Protein AF-A0A1B6GPY0-F1 (afdb_monomer_lite)

Secondary structure (DSSP, 8-state):
----SS--TTSS-TTS--GGG-TT-SS--HHHHHHHHHHHHS---EEEEEE-SEEEEEES-SS-GGG--S-TTHHHHHHHHHHHHHHSTTTTSTTSSTTT-TT---SEEEHHHH---TT-HHHHIIIII--EEEEEEEESSSS--GGGHHHHHHHHHHHHHHHHHGGGSSEEEEEE-TTS-B-TT-EEEETTEEEEEEE--TTSEEEE---SEEEEEEEE-TTSB-EEEEEEE---SSTT--PEE--EE-B------------------------------------------S-------TTS--TT----EEE----SS-SS--

InterPro domains:
  IPR000834 Peptidase M14, carboxypeptidase A [PF00246] (27-158)
  IPR000834 Peptidase M14, carboxypeptidase A [PS52035] (1-167)
  IPR000834 Peptidase M14, carboxypeptidase A [SM00631] (10-262)
  IPR008969 Carboxypeptidase-like, regulatory domain superfamily [SSF49464] (170-251)
  IPR050753 Peptidase M14 domain-containing protein [PTHR11532] (7-279)

Structure (mmCIF, N/CA/C/O backbone):
data_AF-A0A1B6GPY0-F1
#
_entry.id   AF-A0A1B6GPY0-F1
#
loop_
_atom_site.group_PDB
_atom_site.id
_atom_site.type_symbol
_atom_site.label_atom_id
_atom_site.label_alt_id
_atom_site.label_comp_id
_atom_site.label_asym_id
_atom_site.label_entity_id
_atom_site.label_seq_id
_atom_site.pdbx_PDB_ins_code
_atom_site.Cartn_x
_atom_site.Cartn_y
_atom_site.Cartn_z
_atom_site.occupancy
_atom_site.B_iso_or_equiv
_atom_site.auth_seq_id
_atom_site.auth_comp_id
_atom_site.auth_asym_id
_atom_site.auth_atom_id
_atom_site.pdbx_PDB_model_num
ATOM 1 N N . PRO A 1 1 ? 12.837 1.743 -29.619 1.00 48.38 1 PRO A N 1
ATOM 2 C CA . PRO A 1 1 ? 12.828 0.418 -28.945 1.00 48.38 1 PRO A CA 1
ATOM 3 C C . PRO A 1 1 ? 14.251 -0.126 -28.786 1.00 48.38 1 PRO A C 1
ATOM 5 O O . PRO A 1 1 ? 14.990 -0.114 -29.767 1.00 48.38 1 PRO A O 1
ATOM 8 N N . GLY A 1 2 ? 14.620 -0.578 -27.581 1.00 51.84 2 GLY A N 1
ATOM 9 C CA . GLY A 1 2 ? 15.806 -1.419 -27.388 1.00 51.84 2 GLY A CA 1
ATOM 10 C C . GLY A 1 2 ? 17.182 -0.766 -27.186 1.00 51.84 2 GLY A C 1
ATOM 11 O O . GLY A 1 2 ? 18.184 -1.454 -27.339 1.00 51.84 2 GLY A O 1
ATOM 12 N N . SER A 1 3 ? 17.279 0.521 -26.840 1.00 48.09 3 SER A N 1
ATOM 13 C CA . SER A 1 3 ? 18.580 1.113 -26.449 1.00 48.09 3 SER A CA 1
ATOM 14 C C . SER A 1 3 ? 18.508 2.332 -25.525 1.00 48.09 3 SER A C 1
ATOM 16 O O . SER A 1 3 ? 19.542 2.817 -25.073 1.00 48.09 3 SER A O 1
ATOM 18 N N . GLU A 1 4 ? 17.322 2.878 -25.255 1.00 49.62 4 GLU A N 1
ATOM 19 C CA . GLU A 1 4 ? 17.203 4.135 -24.514 1.00 49.62 4 GLU A CA 1
ATOM 20 C C . GLU A 1 4 ? 17.010 3.882 -23.021 1.00 49.62 4 GLU A C 1
ATOM 22 O O . GLU A 1 4 ? 15.927 3.561 -22.531 1.00 49.62 4 GLU A O 1
ATOM 27 N N . ILE A 1 5 ? 18.114 4.047 -22.298 1.00 53.53 5 ILE A N 1
ATOM 28 C CA . ILE A 1 5 ? 18.178 4.014 -20.837 1.00 53.53 5 ILE A CA 1
ATOM 29 C C . ILE A 1 5 ? 17.564 5.307 -20.248 1.00 53.53 5 ILE A C 1
ATOM 31 O O . ILE A 1 5 ? 16.938 5.290 -19.182 1.00 53.53 5 ILE A O 1
ATOM 35 N N . SER A 1 6 ? 17.661 6.449 -20.941 1.00 56.09 6 SER A N 1
ATOM 36 C CA . SER A 1 6 ? 17.464 7.767 -20.316 1.00 56.09 6 SER A CA 1
ATOM 37 C C . SER A 1 6 ? 16.215 8.555 -20.732 1.00 56.09 6 SER A C 1
ATOM 39 O O . SER A 1 6 ? 15.583 9.118 -19.838 1.00 56.09 6 SER A O 1
ATOM 41 N N . GLU A 1 7 ? 15.765 8.558 -21.988 1.00 55.47 7 GLU A N 1
ATOM 42 C CA . GLU A 1 7 ? 14.600 9.357 -22.418 1.00 55.47 7 GLU A CA 1
ATOM 43 C C . GLU A 1 7 ? 13.676 8.542 -23.316 1.00 55.47 7 GLU A C 1
ATOM 45 O O . GLU A 1 7 ? 14.129 7.932 -24.269 1.00 55.47 7 GLU A O 1
ATOM 50 N N . VAL A 1 8 ? 12.384 8.504 -22.980 1.00 61.06 8 VAL A N 1
ATOM 51 C CA . VAL A 1 8 ? 11.375 7.788 -23.766 1.00 61.06 8 VAL A CA 1
ATOM 52 C C . VAL A 1 8 ? 10.327 8.807 -24.175 1.00 61.06 8 VAL A C 1
ATOM 54 O O . VAL A 1 8 ? 9.575 9.317 -23.337 1.00 61.06 8 VAL A O 1
ATOM 57 N N . GLU A 1 9 ? 10.302 9.125 -25.466 1.00 74.00 9 GLU A N 1
ATOM 58 C CA . GLU A 1 9 ? 9.131 9.715 -26.104 1.00 74.00 9 GLU A CA 1
ATOM 59 C C . GLU A 1 9 ? 7.890 8.911 -25.677 1.00 74.00 9 GLU A C 1
ATOM 61 O O . GLU A 1 9 ? 7.858 7.690 -25.811 1.00 74.00 9 GLU A O 1
ATOM 66 N N . GLY A 1 10 ? 6.899 9.580 -25.082 1.00 80.69 10 GLY A N 1
ATOM 67 C CA . GLY A 1 10 ? 5.707 8.920 -24.533 1.00 80.69 10 GLY A CA 1
ATOM 68 C C . GLY A 1 10 ? 5.723 8.627 -23.027 1.00 80.69 10 GLY A C 1
ATOM 69 O O . GLY A 1 10 ? 4.785 8.006 -22.540 1.00 80.69 10 GLY A O 1
ATOM 70 N N . ARG A 1 11 ? 6.726 9.085 -22.254 1.00 83.81 11 ARG A N 1
ATOM 71 C CA . ARG A 1 11 ? 6.656 9.033 -20.774 1.00 83.81 11 ARG A CA 1
ATOM 72 C C . ARG A 1 11 ? 5.504 9.876 -20.211 1.00 83.81 11 ARG A C 1
ATOM 74 O O . ARG A 1 11 ? 4.847 9.468 -19.256 1.00 83.81 11 ARG A O 1
ATOM 81 N N . GLY A 1 12 ? 5.318 11.084 -20.740 1.00 88.06 12 GLY A N 1
ATOM 82 C CA . GLY A 1 12 ? 4.200 11.944 -20.361 1.00 88.06 12 GLY A CA 1
ATOM 83 C C . GLY A 1 12 ? 2.888 11.450 -20.969 1.00 88.06 12 GLY A C 1
ATOM 84 O O . GLY A 1 12 ? 2.889 10.765 -21.991 1.00 88.06 12 GLY A O 1
ATOM 85 N N . ASN A 1 13 ? 1.759 11.838 -20.375 1.00 89.25 13 ASN A N 1
ATOM 86 C CA . ASN A 1 13 ? 0.455 11.650 -21.012 1.00 89.25 13 ASN A CA 1
ATOM 87 C C . ASN A 1 13 ? 0.316 12.529 -22.278 1.00 89.25 13 ASN A C 1
ATOM 89 O O . ASN A 1 13 ? 1.247 13.224 -22.683 1.00 89.25 13 ASN A O 1
ATOM 93 N N . ILE A 1 14 ? -0.874 12.572 -22.886 1.00 92.94 14 ILE A N 1
ATOM 94 C CA . ILE A 1 14 ? -1.129 13.378 -24.098 1.00 92.94 14 ILE A CA 1
ATOM 95 C C . ILE A 1 14 ? -0.858 14.887 -23.920 1.00 92.94 14 ILE A C 1
ATOM 97 O O . ILE A 1 14 ? -0.597 15.588 -24.894 1.00 92.94 14 ILE A O 1
ATOM 101 N N . ASN A 1 15 ? -0.885 15.386 -22.680 1.00 92.81 15 ASN A N 1
ATOM 102 C CA . ASN A 1 15 ? -0.561 16.772 -22.329 1.00 92.81 15 ASN A CA 1
ATOM 103 C C . ASN A 1 15 ? 0.903 16.939 -21.880 1.00 92.81 15 ASN A C 1
ATOM 105 O O . ASN A 1 15 ? 1.267 17.983 -21.339 1.00 92.81 15 ASN A O 1
ATOM 109 N N . ASN A 1 16 ? 1.732 15.911 -22.078 1.00 90.12 16 ASN A N 1
ATOM 110 C CA . ASN A 1 16 ? 3.122 15.818 -21.641 1.00 90.12 16 ASN A CA 1
ATOM 111 C C . ASN A 1 16 ? 3.308 15.973 -20.116 1.00 90.12 16 ASN A C 1
ATOM 113 O O . ASN A 1 16 ? 4.324 16.488 -19.649 1.00 90.12 16 ASN A O 1
ATOM 117 N N . VAL A 1 17 ? 2.315 15.541 -19.329 1.00 90.69 17 VAL A N 1
ATOM 118 C CA . VAL A 1 17 ? 2.369 15.530 -17.860 1.00 90.69 17 VAL A CA 1
ATOM 119 C C . VAL A 1 17 ? 2.796 14.151 -17.370 1.00 90.69 17 VAL A C 1
ATOM 121 O O . VAL A 1 17 ? 2.275 13.132 -17.822 1.00 90.69 17 VAL A O 1
ATOM 124 N N . SER A 1 18 ? 3.730 14.121 -16.421 1.00 89.75 18 SER A N 1
ATOM 125 C CA . SER A 1 18 ? 4.157 12.893 -15.748 1.00 89.75 18 SER A CA 1
ATOM 126 C C . SER A 1 18 ? 3.117 12.494 -14.697 1.00 89.75 18 SER A C 1
ATOM 128 O O . SER A 1 18 ? 2.926 13.202 -13.706 1.00 89.75 18 SER A O 1
ATOM 130 N N . LEU A 1 19 ? 2.414 11.385 -14.929 1.00 91.69 19 LEU A N 1
ATOM 131 C CA . LEU A 1 19 ? 1.299 10.951 -14.074 1.00 91.69 19 LEU A CA 1
ATOM 132 C C . LEU A 1 19 ? 1.756 10.502 -12.674 1.00 91.69 19 LEU A C 1
ATOM 134 O O . LEU A 1 19 ? 1.020 10.668 -11.705 1.00 91.69 19 LEU A O 1
ATOM 138 N N . ASP A 1 20 ? 2.998 10.027 -12.553 1.00 87.31 20 ASP A N 1
ATOM 139 C CA . ASP A 1 20 ? 3.688 9.694 -11.296 1.00 87.31 20 ASP A CA 1
ATOM 140 C C . ASP A 1 20 ? 3.967 10.914 -10.395 1.00 87.31 20 ASP A C 1
ATOM 142 O O . ASP A 1 20 ? 4.433 10.737 -9.278 1.00 87.31 20 ASP A O 1
ATOM 146 N N . MET A 1 21 ? 3.686 12.142 -10.845 1.00 90.56 21 MET A N 1
ATOM 147 C CA . MET A 1 21 ? 3.842 13.387 -10.070 1.00 90.56 21 MET A CA 1
ATOM 148 C C . MET A 1 21 ? 2.537 14.186 -9.928 1.00 90.56 21 MET A C 1
ATOM 150 O O . MET A 1 21 ? 2.516 15.268 -9.336 1.00 90.56 21 MET A O 1
ATOM 154 N N . ASP A 1 22 ? 1.432 13.690 -10.484 1.00 94.50 22 ASP A N 1
ATOM 155 C CA . ASP A 1 22 ? 0.204 14.471 -10.651 1.00 94.50 22 ASP A CA 1
ATOM 156 C C . ASP A 1 22 ? -0.809 14.281 -9.499 1.00 94.50 22 ASP A C 1
ATOM 158 O O . ASP A 1 22 ? -1.826 14.976 -9.412 1.00 94.50 22 ASP A O 1
ATOM 162 N N . PHE A 1 23 ? -0.530 13.398 -8.531 1.00 94.31 23 PHE A N 1
ATOM 163 C CA . PHE A 1 23 ? -1.474 13.079 -7.451 1.00 94.31 23 PHE A CA 1
ATOM 164 C C . PHE A 1 23 ? -1.641 14.198 -6.419 1.00 94.31 23 PHE A C 1
ATOM 166 O O . PHE A 1 23 ? -2.663 14.235 -5.731 1.00 94.31 23 PHE A O 1
ATOM 173 N N . ASN A 1 24 ? -0.729 15.169 -6.368 1.00 90.19 24 ASN A N 1
ATOM 174 C CA . ASN A 1 24 ? -0.883 16.384 -5.556 1.00 90.19 24 ASN A CA 1
ATOM 175 C C . ASN A 1 24 ? -1.132 17.652 -6.399 1.00 90.19 24 ASN A C 1
ATOM 177 O O . ASN A 1 24 ? -0.996 18.773 -5.910 1.00 90.19 24 ASN A O 1
ATOM 181 N N . SER A 1 25 ? -1.472 17.492 -7.680 1.00 92.00 25 SER A N 1
ATOM 182 C CA . SER A 1 25 ? -1.774 18.615 -8.567 1.00 92.00 25 SER A CA 1
ATOM 183 C C . SER A 1 25 ? -3.080 19.313 -8.174 1.00 92.00 25 SER A C 1
ATOM 185 O O . SER A 1 25 ? -4.064 18.671 -7.799 1.00 92.00 25 SER A O 1
ATOM 187 N N . SER A 1 26 ? -3.116 20.643 -8.299 1.00 93.12 26 SER A N 1
ATOM 188 C CA . SER A 1 26 ? -4.348 21.437 -8.173 1.00 93.12 26 SER A CA 1
ATOM 189 C C . SER A 1 26 ? -5.247 21.331 -9.408 1.00 93.12 26 SER A C 1
ATOM 191 O O . SER A 1 26 ? -6.437 21.634 -9.332 1.00 93.12 26 SER A O 1
ATOM 193 N N . SER A 1 27 ? -4.696 20.873 -10.535 1.00 94.94 27 SER A N 1
ATOM 194 C CA . SER A 1 27 ? -5.421 20.583 -11.771 1.00 94.94 27 SER A CA 1
ATOM 195 C C . SER A 1 27 ? -4.984 19.210 -12.304 1.00 94.94 27 SER A C 1
ATOM 197 O O . SER A 1 27 ? -4.190 19.138 -13.244 1.00 94.94 27 SER A O 1
ATOM 199 N N . PRO A 1 28 ? -5.439 18.109 -11.668 1.00 95.56 28 PRO A N 1
ATOM 200 C CA . PRO A 1 28 ? -5.018 16.766 -12.048 1.00 95.56 28 PRO A CA 1
ATOM 201 C C . PRO A 1 28 ? -5.494 16.382 -13.451 1.00 95.56 28 PRO A C 1
ATOM 203 O O . PRO A 1 28 ? -6.573 16.784 -13.898 1.00 95.56 28 PRO A O 1
ATOM 206 N N . GLN A 1 29 ? -4.705 15.546 -14.114 1.00 96.56 29 GLN A N 1
ATOM 207 C CA . GLN A 1 29 ? -5.022 14.923 -15.390 1.00 96.56 29 GLN A CA 1
ATOM 208 C C . GLN A 1 29 ? -6.195 13.943 -15.261 1.00 96.56 29 GLN A C 1
ATOM 210 O O . GLN A 1 29 ? -6.549 13.482 -14.171 1.00 96.56 29 GLN A O 1
ATOM 215 N N . LYS A 1 30 ? -6.824 13.613 -16.394 1.00 97.44 30 LYS A N 1
ATOM 216 C CA . LYS A 1 30 ? -8.021 12.755 -16.421 1.00 97.44 30 LYS A CA 1
ATOM 217 C C . LYS A 1 30 ? -7.724 11.353 -15.892 1.00 97.44 30 LYS A C 1
ATOM 219 O O . LYS A 1 30 ? -8.544 10.790 -15.174 1.00 97.44 30 LYS A O 1
ATOM 224 N N . GLU A 1 31 ? -6.548 10.831 -16.212 1.00 95.25 31 GLU A N 1
ATOM 225 C CA . GLU A 1 31 ? -6.029 9.547 -15.754 1.00 95.25 31 GLU A CA 1
ATOM 226 C C . GLU A 1 31 ? -5.905 9.537 -14.224 1.00 95.25 31 GLU A C 1
ATOM 228 O O . GLU A 1 31 ? -6.466 8.670 -13.555 1.00 95.25 31 GLU A O 1
ATOM 233 N N . THR A 1 32 ? -5.285 10.573 -13.655 1.00 95.62 32 THR A N 1
ATOM 234 C CA . THR A 1 32 ? -5.146 10.757 -12.205 1.00 95.62 32 THR A CA 1
ATOM 235 C C . THR A 1 32 ? -6.502 10.852 -11.509 1.00 95.62 32 THR A C 1
ATOM 237 O O . THR A 1 32 ? -6.706 10.252 -10.455 1.00 95.62 32 THR A O 1
ATOM 240 N N . LEU A 1 33 ? -7.463 11.586 -12.083 1.00 96.31 33 LEU A N 1
ATOM 241 C CA . LEU A 1 33 ? -8.819 11.683 -11.531 1.00 96.31 33 LEU A CA 1
ATOM 242 C C . LEU A 1 33 ? -9.549 10.335 -11.553 1.00 96.31 33 LEU A C 1
ATOM 244 O O . LEU A 1 33 ? -10.227 10.002 -10.579 1.00 96.31 33 LEU A O 1
ATOM 248 N N . ALA A 1 34 ? -9.406 9.564 -12.632 1.00 96.69 34 ALA A N 1
ATOM 249 C CA . ALA A 1 34 ? -10.003 8.239 -12.747 1.00 96.69 34 ALA A CA 1
ATOM 250 C C . ALA A 1 34 ? -9.437 7.282 -11.687 1.00 96.69 34 ALA A C 1
ATOM 252 O O . ALA A 1 34 ? -10.203 6.637 -10.972 1.00 96.69 34 ALA A O 1
ATOM 253 N N . VAL A 1 35 ? -8.113 7.267 -11.517 1.00 95.00 35 VAL A N 1
ATOM 254 C CA . VAL A 1 35 ? -7.435 6.426 -10.522 1.00 95.00 35 VAL A CA 1
ATOM 255 C C . VAL A 1 35 ? -7.793 6.848 -9.093 1.00 95.00 35 VAL A C 1
ATOM 257 O O . VAL A 1 35 ? -8.168 6.002 -8.288 1.00 95.00 35 VAL A O 1
ATOM 260 N N . LYS A 1 36 ? -7.810 8.152 -8.781 1.00 93.75 36 LYS A N 1
ATOM 261 C CA . LYS A 1 36 ? -8.273 8.659 -7.472 1.00 93.75 36 LYS A CA 1
ATOM 262 C C . LYS A 1 36 ? -9.714 8.259 -7.164 1.00 93.75 36 LYS A C 1
ATOM 264 O O . LYS A 1 36 ? -10.041 7.956 -6.017 1.00 93.75 36 LYS A O 1
ATOM 269 N N . LYS A 1 37 ? -10.596 8.284 -8.169 1.00 94.25 37 LYS A N 1
ATOM 270 C CA . LYS A 1 37 ? -11.977 7.823 -8.005 1.00 94.25 37 LYS A CA 1
ATOM 271 C C . LYS A 1 37 ? -12.003 6.326 -7.693 1.00 94.25 37 LYS A C 1
ATOM 273 O O . LYS A 1 37 ? -12.661 5.927 -6.741 1.00 94.25 37 LYS A O 1
ATOM 278 N N . TRP A 1 38 ? -11.254 5.526 -8.445 1.00 92.56 38 TRP A N 1
ATOM 279 C CA . TRP A 1 38 ? -11.176 4.082 -8.247 1.00 92.56 38 TRP A CA 1
ATOM 280 C C . TRP A 1 38 ? -10.654 3.707 -6.853 1.00 92.56 38 TRP A C 1
ATOM 282 O O . TRP A 1 38 ? -11.295 2.932 -6.150 1.00 92.56 38 TRP A O 1
ATOM 292 N N . MET A 1 39 ? -9.578 4.355 -6.396 1.00 90.31 39 MET A N 1
ATOM 293 C CA . MET A 1 39 ? -9.022 4.196 -5.042 1.00 90.31 39 MET A CA 1
ATOM 294 C C . MET A 1 39 ? -10.011 4.553 -3.929 1.00 90.31 39 MET A C 1
ATOM 296 O O . MET A 1 39 ? -9.930 4.032 -2.821 1.00 90.31 39 MET A O 1
ATOM 300 N N . LYS A 1 40 ? -10.949 5.462 -4.205 1.00 89.00 40 LYS A N 1
ATOM 301 C CA . LYS A 1 40 ? -12.009 5.829 -3.265 1.00 89.00 40 LYS A CA 1
ATOM 302 C C . LYS A 1 40 ? -13.156 4.818 -3.249 1.00 89.00 40 LYS A C 1
ATOM 304 O O . LYS A 1 40 ? -13.793 4.657 -2.210 1.00 89.00 40 LYS A O 1
ATOM 309 N N . ASP A 1 41 ? -13.459 4.204 -4.387 1.00 88.88 41 ASP A N 1
ATOM 310 C CA . ASP A 1 41 ? -14.613 3.315 -4.534 1.00 88.88 41 ASP A CA 1
ATOM 311 C C . ASP A 1 41 ? -14.362 1.921 -3.931 1.00 88.88 41 ASP A C 1
ATOM 313 O O . ASP A 1 41 ? -15.317 1.252 -3.537 1.00 88.88 41 ASP A O 1
ATOM 317 N N . PHE A 1 42 ? -13.097 1.498 -3.820 1.00 88.25 42 PHE A N 1
ATOM 318 C CA . PHE A 1 42 ? -12.717 0.170 -3.336 1.00 88.25 42 PHE A CA 1
ATOM 319 C C . PHE A 1 42 ? -11.757 0.234 -2.138 1.00 88.25 42 PHE A C 1
ATOM 321 O O . PHE A 1 42 ? -10.873 1.089 -2.095 1.00 88.25 42 PHE A O 1
ATOM 328 N N . PRO A 1 43 ? -11.883 -0.686 -1.164 1.00 88.69 43 PRO A N 1
ATOM 329 C CA . PRO A 1 43 ? -11.015 -0.737 0.008 1.00 88.69 43 PRO A CA 1
ATOM 330 C C . PRO A 1 43 ? -9.706 -1.477 -0.304 1.00 88.69 43 PRO A C 1
ATOM 332 O O . PRO A 1 43 ? -9.473 -2.575 0.200 1.00 88.69 43 PRO A O 1
ATOM 335 N N . PHE A 1 44 ? -8.862 -0.906 -1.163 1.00 92.25 44 PHE A N 1
ATOM 336 C CA . PHE A 1 44 ? -7.566 -1.509 -1.481 1.00 92.25 44 PHE A CA 1
ATOM 337 C C . PHE A 1 44 ? -6.655 -1.561 -0.254 1.00 92.25 44 PHE A C 1
ATOM 339 O O . PHE A 1 44 ? -6.543 -0.595 0.501 1.00 92.25 44 PHE A O 1
ATOM 346 N N . VAL A 1 45 ? -6.005 -2.710 -0.070 1.00 92.75 45 VAL A N 1
ATOM 347 C CA . VAL A 1 45 ? -5.130 -2.986 1.082 1.00 92.75 45 VAL A CA 1
ATOM 348 C C . VAL A 1 45 ? -3.665 -3.014 0.655 1.00 92.75 45 VAL A C 1
ATOM 350 O O . VAL A 1 45 ? -2.814 -2.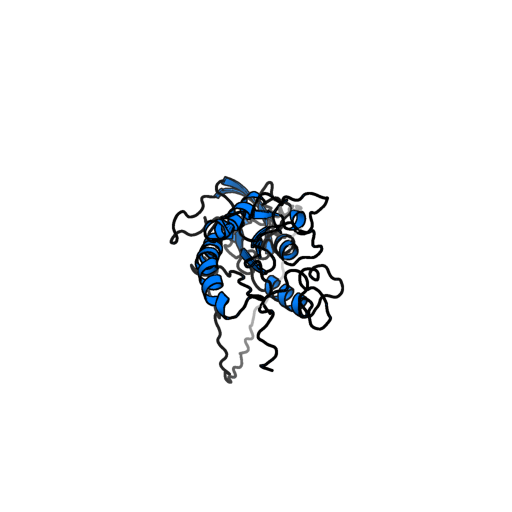415 1.313 1.00 92.75 45 VAL A O 1
ATOM 353 N N . LEU A 1 46 ? -3.398 -3.682 -0.467 1.00 95.88 46 LEU A N 1
ATOM 354 C CA . LEU A 1 46 ? -2.087 -3.842 -1.081 1.00 95.88 46 LEU A CA 1
ATOM 355 C C . LEU A 1 46 ? -2.172 -3.447 -2.560 1.00 95.88 46 LEU A C 1
ATOM 357 O O . LEU A 1 46 ? -3.149 -3.778 -3.241 1.00 95.88 46 LEU A O 1
ATOM 361 N N . SER A 1 47 ? -1.148 -2.751 -3.045 1.00 96.38 47 SER A N 1
ATOM 362 C CA . SER A 1 47 ? -1.023 -2.308 -4.434 1.00 96.38 47 SER A CA 1
ATOM 363 C C . SER A 1 47 ? 0.423 -2.415 -4.909 1.00 96.38 47 SER A C 1
ATOM 365 O O . SER A 1 47 ? 1.359 -2.346 -4.111 1.00 96.38 47 SER A O 1
ATOM 367 N N . ALA A 1 48 ? 0.613 -2.538 -6.218 1.00 96.31 48 ALA A N 1
ATOM 368 C CA . ALA A 1 48 ? 1.918 -2.374 -6.838 1.00 96.31 48 ALA A CA 1
ATOM 369 C C . ALA A 1 48 ? 1.832 -1.577 -8.139 1.00 96.31 48 ALA A C 1
ATOM 371 O O . ALA 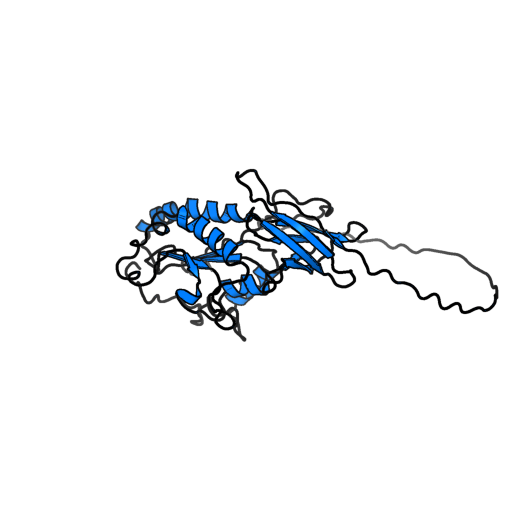A 1 48 ? 0.861 -1.679 -8.891 1.00 96.31 48 ALA A O 1
ATOM 372 N N . THR A 1 49 ? 2.901 -0.837 -8.423 1.00 94.12 49 THR A N 1
ATOM 373 C CA . THR A 1 49 ? 3.168 -0.247 -9.736 1.00 94.12 49 THR A CA 1
ATOM 374 C C . THR A 1 49 ? 4.369 -0.918 -10.373 1.00 94.12 49 THR A C 1
ATOM 376 O O . THR A 1 49 ? 5.355 -1.205 -9.699 1.00 94.12 49 THR A O 1
ATOM 379 N N . LEU A 1 50 ? 4.287 -1.157 -11.679 1.00 93.38 50 LEU A N 1
ATOM 380 C CA . LEU A 1 50 ? 5.366 -1.751 -12.461 1.00 93.38 50 LEU A CA 1
ATOM 381 C C . LEU A 1 50 ? 5.990 -0.677 -13.347 1.00 93.38 50 LEU A C 1
ATOM 383 O O . LEU A 1 50 ? 5.286 0.035 -14.062 1.00 93.38 50 LEU A O 1
ATOM 387 N N . ASN A 1 51 ? 7.309 -0.561 -13.283 1.00 89.44 51 ASN A N 1
ATOM 388 C CA . ASN A 1 51 ? 8.100 0.447 -13.969 1.00 89.44 51 ASN A CA 1
ATOM 389 C C . ASN A 1 51 ? 9.352 -0.194 -14.582 1.00 89.44 51 ASN A C 1
ATOM 391 O O . ASN A 1 51 ? 9.756 -1.290 -14.202 1.00 89.44 51 ASN A O 1
ATOM 395 N N . GLY A 1 52 ? 9.977 0.506 -15.525 1.00 86.19 52 GLY A N 1
ATOM 396 C CA . GLY A 1 52 ? 11.257 0.112 -16.110 1.00 86.19 52 GLY A CA 1
ATOM 397 C C . GLY A 1 52 ? 12.273 1.250 -16.048 1.00 86.19 52 GLY A C 1
ATOM 398 O O . GLY A 1 52 ? 11.919 2.426 -15.923 1.00 86.19 52 GLY A O 1
ATOM 399 N N . GLY A 1 53 ? 13.546 0.905 -16.203 1.00 81.44 53 GLY A N 1
ATOM 400 C CA . GLY A 1 53 ? 14.690 1.815 -16.119 1.00 81.44 53 GLY A CA 1
ATOM 401 C C . GLY A 1 53 ? 15.710 1.441 -15.043 1.00 81.44 53 GLY A C 1
ATOM 402 O O . GLY A 1 53 ? 16.779 2.044 -15.009 1.00 81.44 53 GLY A O 1
ATOM 403 N N . SER A 1 54 ? 15.392 0.473 -14.187 1.00 84.25 54 SER A N 1
ATOM 404 C CA . SER A 1 54 ? 16.297 -0.141 -13.212 1.00 84.25 54 SER A CA 1
ATOM 405 C C . SER A 1 54 ? 15.719 -1.477 -12.726 1.00 84.25 54 SER A C 1
ATOM 407 O O . SER A 1 54 ? 14.625 -1.869 -13.136 1.00 84.25 54 SER A O 1
ATOM 409 N N . ILE A 1 55 ? 16.452 -2.174 -11.856 1.00 87.62 55 ILE A N 1
ATOM 410 C CA . ILE A 1 55 ? 15.977 -3.365 -11.145 1.00 87.62 55 ILE A CA 1
ATOM 411 C C . ILE A 1 55 ? 15.973 -3.058 -9.646 1.00 87.62 55 ILE A C 1
ATOM 413 O O . ILE A 1 55 ? 17.023 -2.987 -9.010 1.00 87.62 55 ILE A O 1
ATOM 417 N N . SER A 1 56 ? 14.803 -2.785 -9.071 1.00 89.56 56 SER A N 1
ATOM 418 C CA . SER A 1 56 ? 14.652 -2.396 -7.659 1.00 89.56 56 SER A CA 1
ATOM 419 C C . SER A 1 56 ? 13.194 -2.472 -7.198 1.00 89.56 56 SER A C 1
ATOM 421 O O . SER A 1 56 ? 12.281 -2.232 -7.979 1.00 89.56 56 SER A O 1
ATOM 423 N N . ALA A 1 57 ? 12.966 -2.700 -5.909 1.00 93.38 57 ALA A N 1
ATOM 424 C CA . ALA A 1 57 ? 11.695 -2.473 -5.235 1.00 93.38 57 ALA A CA 1
ATOM 425 C C . ALA A 1 57 ? 11.781 -1.195 -4.387 1.00 93.38 57 ALA A C 1
ATOM 427 O O . ALA A 1 57 ? 12.603 -1.080 -3.473 1.00 93.38 57 ALA A O 1
ATOM 428 N N . LEU A 1 58 ? 10.923 -0.232 -4.703 1.00 93.62 58 LEU A N 1
ATOM 429 C CA . LEU A 1 58 ? 10.861 1.081 -4.079 1.00 93.62 58 LEU A CA 1
ATOM 430 C C . LEU A 1 58 ? 9.593 1.184 -3.238 1.00 93.62 58 LEU A C 1
ATOM 432 O O . LEU A 1 58 ? 8.494 0.961 -3.744 1.00 93.62 58 LEU A O 1
ATOM 436 N N . TYR A 1 59 ? 9.741 1.530 -1.966 1.00 95.62 59 TYR A N 1
ATOM 437 C CA . TYR A 1 59 ? 8.616 1.703 -1.048 1.00 95.62 59 TYR A CA 1
ATOM 438 C C . TYR A 1 59 ? 8.565 3.130 -0.481 1.00 95.62 59 TYR A C 1
ATOM 440 O O . TYR A 1 59 ? 9.563 3.854 -0.572 1.00 95.62 59 TYR A O 1
ATOM 448 N N . PRO A 1 60 ? 7.433 3.569 0.099 1.00 95.38 60 PRO A N 1
ATOM 449 C CA . PRO A 1 60 ? 7.305 4.928 0.599 1.00 95.38 60 PRO A CA 1
ATOM 450 C C . PRO A 1 60 ? 8.354 5.289 1.668 1.00 95.38 60 PRO A C 1
ATOM 452 O O . PRO A 1 60 ? 8.803 4.441 2.434 1.00 95.38 60 PRO A O 1
ATOM 455 N N . TYR A 1 61 ? 8.726 6.558 1.799 1.00 93.88 61 TYR A N 1
ATOM 456 C CA . TYR A 1 61 ? 8.188 7.680 1.019 1.00 93.88 61 TYR A CA 1
ATOM 457 C C . TYR A 1 61 ? 8.978 7.955 -0.260 1.00 93.88 61 TYR A C 1
ATOM 459 O O . TYR A 1 61 ? 10.208 7.942 -0.234 1.00 93.88 61 TYR A O 1
ATOM 467 N N . ASP A 1 62 ? 8.276 8.301 -1.341 1.00 92.88 62 ASP A N 1
ATOM 468 C CA . ASP A 1 62 ? 8.874 8.943 -2.520 1.00 92.88 62 ASP A CA 1
ATOM 469 C C . ASP A 1 62 ? 9.274 10.392 -2.215 1.00 92.88 62 ASP A C 1
ATOM 471 O O . ASP A 1 62 ? 10.321 10.867 -2.656 1.00 92.88 62 ASP A O 1
ATOM 475 N N . TYR A 1 63 ? 8.457 11.121 -1.450 1.00 91.06 63 TYR A N 1
ATOM 476 C CA . TYR A 1 63 ? 8.782 12.461 -0.975 1.00 91.06 63 TYR A CA 1
ATOM 477 C C . TYR A 1 63 ? 8.646 12.541 0.548 1.00 91.06 63 TYR A C 1
ATOM 479 O O . TYR A 1 63 ? 7.538 12.710 1.064 1.00 91.06 63 TYR A O 1
ATOM 487 N N . PRO A 1 64 ? 9.763 12.450 1.292 1.00 78.94 64 PRO A N 1
ATOM 488 C CA . PRO A 1 64 ? 9.723 12.305 2.739 1.00 78.94 64 PRO A CA 1
ATOM 489 C C . PRO A 1 64 ? 9.089 13.530 3.415 1.00 78.94 64 PRO A C 1
ATOM 491 O O . PRO A 1 64 ? 9.585 14.654 3.242 1.00 78.94 64 PRO A O 1
ATOM 494 N N . PRO A 1 65 ? 8.029 13.356 4.227 1.00 76.62 65 PRO A N 1
ATOM 495 C CA . PRO A 1 65 ? 7.497 14.440 5.035 1.00 76.62 65 PRO A CA 1
ATOM 496 C C . PRO A 1 65 ? 8.557 14.864 6.056 1.00 76.62 65 PRO A C 1
ATOM 498 O O . PRO A 1 65 ? 9.137 14.034 6.753 1.00 76.62 65 PRO A O 1
ATOM 501 N N . GLU A 1 66 ? 8.848 16.166 6.115 1.00 78.44 66 GLU A N 1
ATOM 502 C CA . GLU A 1 66 ? 9.803 16.752 7.073 1.00 78.44 66 GLU A CA 1
ATOM 503 C C . GLU A 1 66 ? 11.220 16.132 7.026 1.00 78.44 66 GLU A C 1
ATOM 505 O O . GLU A 1 66 ? 11.989 16.241 7.977 1.00 78.44 66 GLU A O 1
ATOM 510 N N . GLY A 1 67 ? 11.590 15.490 5.909 1.00 76.75 67 GLY A N 1
ATOM 511 C CA . GLY A 1 67 ? 12.885 14.819 5.750 1.00 76.75 67 GLY A CA 1
ATOM 512 C C . GLY A 1 67 ? 12.993 13.447 6.430 1.00 76.75 67 GLY A C 1
ATOM 513 O O . GLY A 1 67 ? 14.082 12.872 6.450 1.00 76.75 67 GLY A O 1
ATOM 514 N N . LYS A 1 68 ? 11.893 12.893 6.962 1.00 81.00 68 LYS A N 1
ATOM 515 C CA . LYS A 1 68 ? 11.837 11.518 7.483 1.00 81.00 68 LYS A CA 1
ATOM 516 C C . LYS A 1 68 ? 11.575 10.543 6.329 1.00 81.00 68 LYS A C 1
ATOM 518 O O . LYS A 1 68 ? 10.468 10.481 5.807 1.00 81.00 68 LYS A O 1
ATOM 523 N N . TYR A 1 69 ? 12.598 9.782 5.941 1.00 78.12 69 TYR A N 1
ATOM 524 C CA . TYR A 1 69 ? 12.495 8.792 4.856 1.00 78.12 69 TYR A CA 1
ATOM 525 C C . TYR A 1 69 ? 11.662 7.561 5.229 1.00 78.12 69 TYR A C 1
ATOM 527 O O . TYR A 1 69 ? 11.016 6.990 4.357 1.00 78.12 69 TYR A O 1
ATOM 535 N N . SER A 1 70 ? 11.632 7.190 6.510 1.00 88.50 70 SER A N 1
ATOM 536 C CA . SER A 1 70 ? 10.856 6.042 6.984 1.00 88.50 70 SER A CA 1
ATOM 537 C C . SER A 1 70 ? 9.406 6.401 7.278 1.00 88.50 70 SER A C 1
ATOM 539 O O . SER A 1 70 ? 9.111 7.397 7.950 1.00 88.50 70 SER A O 1
ATOM 541 N N . THR A 1 71 ? 8.499 5.534 6.843 1.00 92.94 71 THR A N 1
ATOM 542 C CA . THR A 1 71 ? 7.104 5.559 7.292 1.00 92.94 71 THR A CA 1
ATOM 543 C C . THR A 1 71 ? 6.989 5.006 8.717 1.00 92.94 71 THR A C 1
ATOM 545 O O . THR A 1 71 ? 7.946 4.461 9.268 1.00 92.94 71 THR A O 1
ATOM 548 N N . ASP A 1 72 ? 5.817 5.129 9.342 1.00 93.62 72 ASP A N 1
ATOM 549 C CA . ASP A 1 72 ? 5.565 4.392 10.590 1.00 93.62 72 ASP A CA 1
ATOM 550 C C . ASP A 1 72 ? 5.337 2.884 10.346 1.00 93.62 72 ASP A C 1
ATOM 552 O O . ASP A 1 72 ? 5.325 2.099 11.294 1.00 93.62 72 ASP A O 1
ATOM 556 N N . ASP A 1 73 ? 5.203 2.480 9.078 1.00 95.56 73 ASP A N 1
ATOM 557 C CA . ASP A 1 73 ? 5.056 1.100 8.620 1.00 95.56 73 ASP A CA 1
ATOM 558 C C . ASP A 1 73 ? 6.262 0.607 7.807 1.00 95.56 73 ASP A C 1
ATOM 560 O O . ASP A 1 73 ? 6.139 -0.298 6.984 1.00 95.56 73 ASP A O 1
ATOM 564 N N . ASP A 1 74 ? 7.437 1.198 8.041 1.00 94.62 74 ASP A N 1
ATOM 565 C CA . ASP A 1 74 ? 8.678 0.914 7.306 1.00 94.62 74 ASP A CA 1
ATOM 566 C C . ASP A 1 74 ? 9.044 -0.575 7.353 1.00 94.62 74 ASP A C 1
ATOM 568 O O . ASP A 1 74 ? 9.456 -1.152 6.353 1.00 94.62 74 ASP A O 1
ATOM 572 N N . ASP A 1 75 ? 8.789 -1.225 8.489 1.00 95.00 75 ASP A N 1
ATOM 573 C CA . ASP A 1 75 ? 8.994 -2.658 8.677 1.00 95.00 75 ASP A CA 1
ATOM 574 C C . ASP A 1 75 ? 8.096 -3.519 7.777 1.00 95.00 75 ASP A C 1
ATOM 576 O O . ASP A 1 75 ? 8.570 -4.502 7.207 1.00 95.00 75 ASP A O 1
ATOM 580 N N . VAL A 1 76 ? 6.819 -3.152 7.634 1.00 96.62 76 VAL A N 1
ATOM 581 C CA . VAL A 1 76 ? 5.857 -3.852 6.771 1.00 96.62 76 VAL A CA 1
ATOM 582 C C . VAL A 1 76 ? 6.198 -3.598 5.307 1.00 96.62 76 VAL A C 1
ATOM 584 O O . VAL A 1 76 ? 6.263 -4.538 4.522 1.00 96.62 76 VAL A O 1
ATOM 587 N N . PHE A 1 77 ? 6.487 -2.350 4.935 1.00 97.12 77 PHE A N 1
ATOM 588 C CA . PHE A 1 77 ? 6.891 -2.011 3.572 1.00 97.12 77 PHE A CA 1
ATOM 589 C C . PHE A 1 77 ? 8.168 -2.730 3.141 1.00 97.12 77 PHE A C 1
ATOM 591 O O . PHE A 1 77 ? 8.230 -3.258 2.031 1.00 97.12 77 PHE A O 1
ATOM 598 N N . ASN A 1 78 ? 9.166 -2.796 4.023 1.00 94.44 78 ASN A N 1
ATOM 599 C CA . ASN A 1 78 ? 10.398 -3.521 3.759 1.00 94.44 78 ASN A CA 1
ATOM 600 C C . ASN A 1 78 ? 10.134 -5.021 3.549 1.00 94.44 78 ASN A C 1
ATOM 602 O O . ASN A 1 78 ? 10.663 -5.608 2.608 1.00 94.44 78 ASN A O 1
ATOM 606 N N . GLU A 1 79 ? 9.275 -5.638 4.366 1.00 94.62 79 GLU A N 1
ATOM 607 C CA . GLU A 1 79 ? 8.878 -7.042 4.209 1.00 94.62 79 GLU A CA 1
ATOM 608 C C . GLU A 1 79 ? 8.124 -7.299 2.894 1.00 94.62 79 GLU A C 1
ATOM 610 O O . GLU A 1 79 ? 8.454 -8.246 2.177 1.00 94.62 79 GLU A O 1
ATOM 615 N N . LEU A 1 80 ? 7.179 -6.431 2.527 1.00 96.06 80 LEU A N 1
ATOM 616 C CA . LEU A 1 80 ? 6.437 -6.514 1.265 1.00 96.06 80 LEU A CA 1
ATOM 617 C C . LEU A 1 80 ? 7.360 -6.375 0.045 1.00 96.06 80 LEU A C 1
ATOM 619 O O . LEU A 1 80 ? 7.283 -7.174 -0.888 1.00 96.06 80 LEU A O 1
ATOM 623 N N . ALA A 1 81 ? 8.277 -5.406 0.066 1.00 95.44 81 ALA A N 1
ATOM 624 C CA . ALA A 1 81 ? 9.259 -5.218 -0.999 1.00 95.44 81 ALA A CA 1
ATOM 625 C C . ALA A 1 81 ? 10.222 -6.414 -1.109 1.00 95.44 81 ALA A C 1
ATOM 627 O O . ALA A 1 81 ? 10.506 -6.890 -2.209 1.00 95.44 81 ALA A O 1
ATOM 628 N N . LEU A 1 82 ? 10.687 -6.949 0.027 1.00 93.06 82 LEU A N 1
ATOM 629 C CA . LEU A 1 82 ? 11.542 -8.138 0.064 1.00 93.06 82 LEU A CA 1
ATOM 630 C C . LEU A 1 82 ? 10.825 -9.404 -0.408 1.00 93.06 82 LEU A C 1
ATOM 632 O O . LEU A 1 82 ? 11.488 -10.281 -0.955 1.00 93.06 82 LEU A O 1
ATOM 636 N N . THR A 1 83 ? 9.513 -9.514 -0.191 1.00 92.75 83 THR A N 1
ATOM 637 C CA . THR A 1 83 ? 8.711 -10.663 -0.643 1.00 92.75 83 THR A CA 1
ATOM 638 C C . THR A 1 83 ? 8.786 -10.811 -2.159 1.00 92.75 83 THR A C 1
ATOM 640 O O . THR A 1 83 ? 9.032 -11.902 -2.656 1.00 92.75 83 THR A O 1
ATOM 643 N N . TYR A 1 84 ? 8.679 -9.702 -2.891 1.00 94.31 84 TYR A N 1
ATOM 644 C CA . TYR A 1 84 ? 8.882 -9.695 -4.338 1.00 94.31 84 TYR A CA 1
ATOM 645 C C . TYR A 1 84 ? 10.351 -9.924 -4.710 1.00 94.31 84 TYR A C 1
ATOM 647 O O . TYR A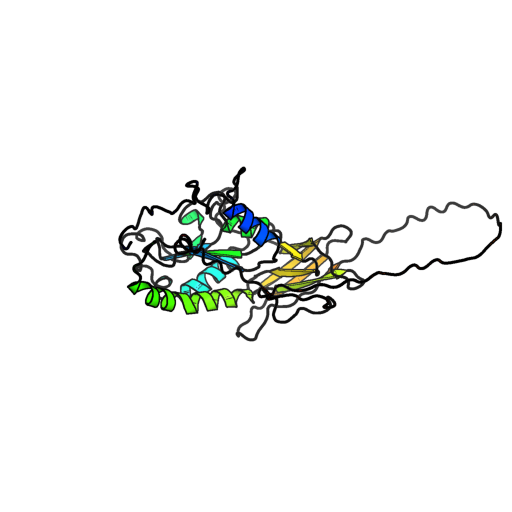 1 84 ? 10.694 -10.813 -5.486 1.00 94.31 84 TYR A O 1
ATOM 655 N N . ALA A 1 85 ? 11.244 -9.115 -4.135 1.00 91.94 85 ALA A N 1
ATOM 656 C CA . ALA A 1 85 ? 12.627 -9.043 -4.583 1.00 91.94 85 ALA A CA 1
ATOM 657 C C . ALA A 1 85 ? 13.423 -10.340 -4.363 1.00 91.94 85 ALA A C 1
ATOM 659 O O . ALA A 1 85 ? 14.353 -10.618 -5.114 1.00 91.94 85 ALA A O 1
ATOM 660 N N . LYS A 1 86 ? 13.086 -11.136 -3.339 1.00 89.00 86 LYS A N 1
ATOM 661 C CA . LYS A 1 86 ? 13.764 -12.413 -3.051 1.00 89.00 86 LYS A CA 1
ATOM 662 C C . LYS A 1 86 ? 13.442 -13.511 -4.061 1.00 89.00 86 LYS A C 1
ATOM 664 O O . LYS A 1 86 ? 14.296 -14.372 -4.278 1.00 89.00 86 LYS A O 1
ATOM 669 N N . GLU A 1 87 ? 12.243 -13.471 -4.632 1.00 89.94 87 GLU A N 1
ATOM 670 C CA . GLU A 1 87 ? 11.776 -14.436 -5.629 1.00 89.94 87 GLU A CA 1
ATOM 671 C C . GLU A 1 87 ? 12.186 -14.030 -7.053 1.00 89.94 87 GLU A C 1
ATOM 673 O O . GLU A 1 87 ? 12.204 -14.863 -7.953 1.00 89.94 87 GLU A O 1
ATOM 678 N N . HIS A 1 88 ? 12.536 -12.758 -7.274 1.00 90.50 88 HIS A N 1
ATOM 679 C CA . HIS A 1 88 ? 12.936 -12.260 -8.588 1.00 90.50 88 HIS A CA 1
ATOM 680 C C . HIS A 1 88 ? 14.420 -12.547 -8.839 1.00 90.50 88 HIS A C 1
ATOM 682 O O . HIS A 1 88 ? 15.281 -12.103 -8.073 1.00 90.50 88 HIS A O 1
ATOM 688 N N . MET A 1 89 ? 14.732 -1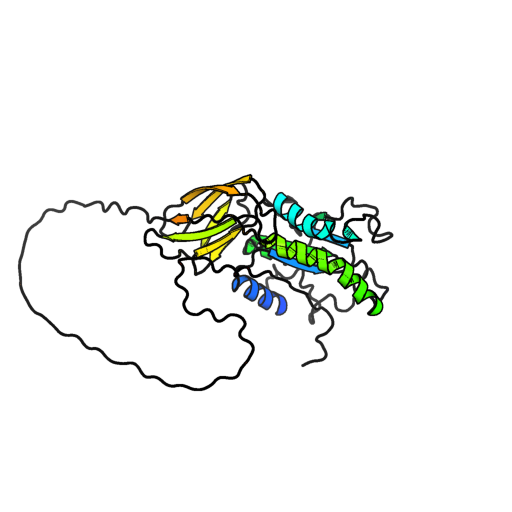3.236 -9.944 1.00 82.88 89 MET A N 1
ATOM 689 C CA . MET A 1 89 ? 16.090 -13.722 -10.240 1.00 82.88 89 MET A CA 1
ATOM 690 C C . MET A 1 89 ? 17.135 -12.600 -10.224 1.00 82.88 89 MET A C 1
ATOM 692 O O . MET A 1 89 ? 18.103 -12.664 -9.463 1.00 82.88 89 MET A O 1
ATOM 696 N N . ASP A 1 90 ? 16.889 -11.540 -10.995 1.00 80.19 90 ASP A N 1
ATOM 697 C CA . ASP A 1 90 ? 17.825 -10.420 -11.118 1.00 80.19 90 ASP A CA 1
ATOM 698 C C . ASP A 1 90 ? 17.798 -9.454 -9.936 1.00 80.19 90 ASP A C 1
ATOM 700 O O . ASP A 1 90 ? 18.839 -8.924 -9.558 1.00 80.19 90 ASP A O 1
ATOM 704 N N . MET A 1 91 ? 16.640 -9.222 -9.309 1.00 83.81 91 MET A N 1
ATOM 705 C CA . MET A 1 91 ? 16.539 -8.282 -8.189 1.00 83.81 91 MET A CA 1
ATOM 706 C C . MET A 1 91 ? 17.259 -8.797 -6.946 1.00 83.81 91 MET A C 1
ATOM 708 O O . MET A 1 91 ? 17.779 -8.006 -6.169 1.00 83.81 91 MET A O 1
ATOM 712 N N . ARG A 1 92 ? 17.382 -10.116 -6.781 1.00 70.88 92 ARG A N 1
ATOM 713 C CA . ARG A 1 92 ? 18.209 -10.718 -5.730 1.00 70.88 92 ARG A CA 1
ATOM 714 C C . ARG A 1 92 ? 19.717 -10.492 -5.944 1.00 70.88 92 ARG A C 1
ATOM 716 O O . ARG A 1 92 ? 20.488 -10.693 -5.000 1.00 70.88 92 ARG A O 1
ATOM 723 N N . ASN A 1 93 ? 20.146 -10.094 -7.145 1.00 68.69 93 ASN A N 1
ATOM 724 C CA . ASN A 1 93 ? 21.548 -9.937 -7.519 1.00 68.69 93 ASN A CA 1
ATOM 725 C C . ASN A 1 93 ? 21.916 -8.448 -7.744 1.00 68.69 93 ASN A C 1
ATOM 727 O O . ASN A 1 93 ? 21.335 -7.798 -8.606 1.00 68.69 93 ASN A O 1
ATOM 731 N N . PRO A 1 94 ? 22.874 -7.872 -6.996 1.00 56.56 94 PRO A N 1
ATOM 732 C CA . PRO A 1 94 ? 23.178 -6.436 -7.058 1.00 56.56 94 PRO A CA 1
ATOM 733 C C . PRO A 1 94 ? 23.858 -5.940 -8.351 1.00 56.56 94 PRO A C 1
ATOM 735 O O . PRO A 1 94 ? 23.964 -4.731 -8.519 1.00 56.56 94 PRO A O 1
ATOM 738 N N . ASP A 1 95 ? 24.300 -6.821 -9.255 1.00 60.59 95 ASP A N 1
ATOM 739 C CA . ASP A 1 95 ? 25.047 -6.444 -10.472 1.00 60.59 95 ASP A CA 1
ATOM 740 C C . ASP A 1 95 ? 24.190 -6.443 -11.763 1.00 60.59 95 ASP A C 1
ATOM 742 O O . ASP A 1 95 ? 24.727 -6.415 -12.872 1.00 60.59 95 ASP A O 1
ATOM 746 N N . SER A 1 96 ? 22.860 -6.507 -11.648 1.00 60.41 96 SER A N 1
ATOM 747 C CA . SER A 1 96 ? 21.968 -6.839 -12.773 1.00 60.41 96 SER A CA 1
ATOM 748 C C . SER A 1 96 ? 21.824 -5.742 -13.843 1.00 60.41 96 SER A C 1
ATOM 750 O O . SER A 1 96 ? 21.637 -6.066 -15.015 1.00 60.41 96 SER A O 1
ATOM 752 N N . CYS A 1 97 ? 21.977 -4.454 -13.501 1.00 61.03 97 CYS A N 1
ATOM 753 C CA . CYS A 1 97 ? 22.081 -3.371 -14.489 1.00 61.03 97 CYS A CA 1
ATOM 754 C C . CYS A 1 97 ? 23.519 -2.818 -14.517 1.00 61.03 97 CYS A C 1
ATOM 756 O O . CYS A 1 97 ? 23.883 -1.941 -13.732 1.00 61.03 97 CYS A O 1
ATOM 758 N N . SER A 1 98 ? 24.357 -3.310 -15.437 1.00 54.75 98 SER A N 1
ATOM 759 C CA . SER A 1 98 ? 25.737 -2.825 -15.596 1.00 54.75 98 SER A CA 1
ATOM 760 C C . SER A 1 98 ? 25.801 -1.292 -15.750 1.00 54.75 98 SER A C 1
ATOM 762 O O . SER A 1 98 ? 25.056 -0.716 -16.541 1.00 54.75 98 SER A O 1
ATOM 764 N N . ASP A 1 99 ? 26.718 -0.664 -15.005 1.00 50.84 99 ASP A N 1
ATOM 765 C CA . ASP A 1 99 ? 27.082 0.768 -14.976 1.00 50.84 99 ASP A CA 1
ATOM 766 C C . ASP A 1 99 ? 26.097 1.781 -14.344 1.00 50.84 99 ASP A C 1
ATOM 768 O O . ASP A 1 99 ? 26.462 2.952 -14.217 1.00 50.84 99 ASP A O 1
ATOM 772 N N . LEU A 1 100 ? 24.908 1.381 -13.868 1.00 48.91 100 LEU A N 1
ATOM 773 C CA . LEU A 1 100 ? 23.960 2.307 -13.204 1.00 48.91 100 LEU A CA 1
ATOM 774 C C . LEU A 1 100 ? 23.922 2.196 -11.670 1.00 48.91 100 LEU A C 1
ATOM 776 O O . LEU A 1 100 ? 23.549 3.163 -11.006 1.00 48.91 100 LEU A O 1
ATOM 780 N N . ASP A 1 101 ? 24.364 1.066 -11.110 1.00 46.06 101 ASP A N 1
ATOM 781 C CA . ASP A 1 101 ? 24.177 0.731 -9.688 1.00 46.06 101 ASP A CA 1
ATOM 782 C C . ASP A 1 101 ? 25.438 0.884 -8.814 1.00 46.06 101 ASP A C 1
ATOM 784 O O . ASP A 1 101 ? 25.436 0.519 -7.639 1.00 46.06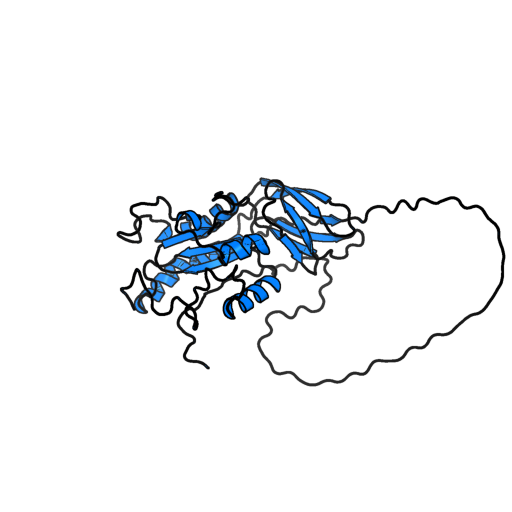 101 ASP A O 1
ATOM 788 N N . GLN A 1 102 ? 26.520 1.487 -9.328 1.00 41.16 102 GLN A N 1
ATOM 789 C CA . GLN A 1 102 ? 27.808 1.584 -8.612 1.00 41.16 102 GLN A CA 1
ATOM 790 C C . GLN A 1 102 ? 27.780 2.357 -7.274 1.00 41.16 102 GLN A C 1
ATOM 792 O O . GLN A 1 102 ? 28.799 2.384 -6.582 1.00 41.16 102 GLN A O 1
ATOM 797 N N . TYR A 1 103 ? 26.658 2.973 -6.878 1.00 40.09 103 TYR A N 1
ATOM 798 C CA . TYR A 1 103 ? 26.615 3.862 -5.711 1.00 40.09 103 TYR A CA 1
ATOM 799 C C . TYR A 1 103 ? 25.524 3.600 -4.666 1.00 40.09 103 TYR A C 1
ATOM 801 O O . TYR A 1 103 ? 25.583 4.223 -3.607 1.00 40.09 103 TYR A O 1
ATOM 809 N N . GLU A 1 104 ? 24.590 2.665 -4.863 1.00 45.97 104 GLU A N 1
ATOM 810 C CA . GLU A 1 104 ? 23.524 2.434 -3.877 1.00 45.97 104 GLU A CA 1
ATOM 811 C C . GLU A 1 104 ? 23.355 0.957 -3.535 1.00 45.97 104 GLU A C 1
ATOM 813 O O . GLU A 1 104 ? 22.713 0.189 -4.244 1.00 45.97 104 GLU A O 1
ATOM 818 N N . SER A 1 105 ? 23.919 0.565 -2.394 1.00 46.25 105 SER A N 1
ATOM 819 C CA . SER A 1 105 ? 23.774 -0.773 -1.833 1.00 46.25 105 SER A CA 1
ATOM 820 C C . SER A 1 105 ? 22.305 -1.092 -1.532 1.00 46.25 105 SER A C 1
ATOM 822 O O . SER A 1 105 ? 21.752 -0.567 -0.565 1.00 46.25 105 SER A O 1
ATOM 824 N N . GLY A 1 106 ? 21.701 -1.991 -2.311 1.00 59.47 106 GLY A N 1
ATOM 825 C CA . GLY A 1 106 ? 20.413 -2.612 -1.997 1.00 59.47 106 GLY A CA 1
ATOM 826 C C . GLY A 1 106 ? 19.344 -2.415 -3.071 1.00 59.47 106 GLY A C 1
ATOM 827 O O . GLY A 1 106 ? 19.021 -1.297 -3.466 1.00 59.47 106 GLY A O 1
ATOM 828 N N . PHE A 1 107 ? 18.750 -3.529 -3.491 1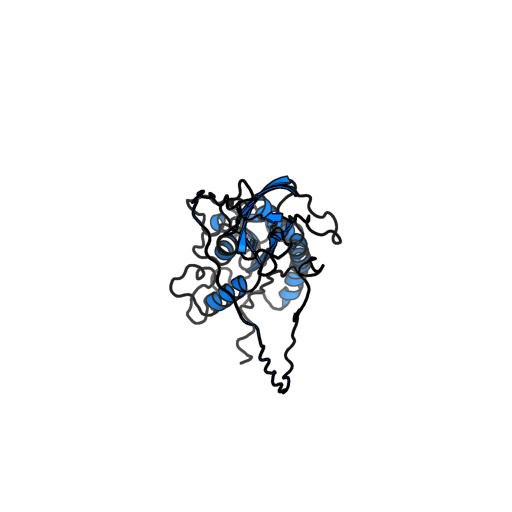.00 78.44 107 PHE A N 1
ATOM 829 C CA . PHE A 1 107 ? 17.636 -3.602 -4.440 1.00 78.44 107 PHE A CA 1
ATOM 830 C C . PHE A 1 107 ? 16.272 -3.301 -3.796 1.00 78.44 107 PHE A C 1
ATOM 832 O O . PHE A 1 107 ? 15.286 -3.157 -4.506 1.00 78.44 107 PHE A O 1
ATOM 839 N N . VAL A 1 108 ? 16.200 -3.187 -2.466 1.00 88.88 108 VAL A N 1
ATOM 840 C CA . VAL A 1 108 ? 15.029 -2.703 -1.719 1.00 88.88 108 VAL A CA 1
ATOM 841 C C . VAL A 1 108 ? 15.412 -1.408 -1.015 1.00 88.88 108 VAL A C 1
ATOM 843 O O . VAL A 1 108 ? 16.331 -1.413 -0.194 1.00 88.88 108 VAL A O 1
ATOM 846 N N . LYS A 1 109 ? 14.723 -0.307 -1.320 1.00 89.00 109 LYS A N 1
ATOM 847 C CA . LYS A 1 109 ? 15.011 1.019 -0.746 1.00 89.00 109 LYS A CA 1
ATOM 848 C C . LYS A 1 109 ? 13.789 1.930 -0.763 1.00 89.00 109 LYS A C 1
ATOM 850 O O . LYS A 1 109 ? 12.784 1.616 -1.398 1.00 89.00 109 LYS A O 1
ATOM 855 N N . THR A 1 110 ? 13.867 3.055 -0.057 1.00 91.94 110 THR A N 1
ATOM 856 C CA . THR A 1 110 ? 12.795 4.052 -0.120 1.00 91.94 110 THR A CA 1
ATOM 857 C C . THR A 1 110 ? 12.819 4.750 -1.477 1.00 91.94 110 THR A C 1
ATOM 859 O O . THR A 1 110 ? 13.879 4.969 -2.071 1.00 91.94 110 THR A O 1
ATOM 862 N N . GLY A 1 111 ? 11.647 5.121 -1.985 1.00 90.50 111 GLY A N 1
ATOM 863 C CA . GLY A 1 111 ? 11.535 5.844 -3.247 1.00 90.50 111 GLY A CA 1
ATOM 864 C C . GLY A 1 111 ? 12.318 7.158 -3.225 1.00 90.50 111 GLY A C 1
ATOM 865 O O . GLY A 1 111 ? 13.080 7.451 -4.141 1.00 90.50 111 GLY A O 1
ATOM 866 N N . GLY A 1 112 ? 12.249 7.892 -2.113 1.00 89.19 112 GLY A N 1
ATOM 867 C CA . GLY A 1 112 ? 12.930 9.166 -1.930 1.00 89.19 112 GLY A CA 1
ATOM 868 C C . GLY A 1 112 ? 14.450 9.064 -1.838 1.00 89.19 112 GLY A C 1
ATOM 869 O O . GLY A 1 112 ? 15.118 10.031 -2.204 1.00 89.19 112 GLY A O 1
ATOM 870 N N . SER A 1 113 ? 15.014 7.934 -1.386 1.00 86.62 113 SER A N 1
ATOM 871 C CA . SER A 1 113 ? 16.470 7.742 -1.440 1.00 86.62 113 SER A CA 1
ATOM 872 C C . SER A 1 113 ? 16.950 7.508 -2.868 1.00 86.62 113 SER A C 1
ATOM 874 O O . SER A 1 113 ? 18.000 8.018 -3.228 1.00 86.62 113 SER A O 1
ATOM 876 N N . TYR A 1 114 ? 16.160 6.800 -3.683 1.00 84.81 114 TYR A N 1
ATOM 877 C CA . TYR A 1 114 ? 16.461 6.583 -5.098 1.00 84.81 114 TYR A CA 1
ATOM 878 C C . TYR A 1 114 ? 16.266 7.863 -5.927 1.00 84.81 114 TYR A C 1
ATOM 880 O O . TYR A 1 114 ? 17.159 8.318 -6.643 1.00 84.81 114 TYR A O 1
ATOM 888 N N . ARG A 1 115 ? 15.076 8.464 -5.838 1.00 85.00 115 ARG A N 1
ATOM 889 C CA . ARG A 1 115 ? 14.730 9.721 -6.498 1.00 85.00 115 ARG A CA 1
ATOM 890 C C . ARG A 1 115 ? 13.533 10.372 -5.800 1.00 85.00 115 ARG A C 1
ATOM 892 O O . ARG A 1 115 ? 12.430 9.848 -5.900 1.00 85.00 115 ARG A O 1
ATOM 899 N N . PRO A 1 116 ? 13.687 11.572 -5.215 1.00 89.56 116 PRO A N 1
ATOM 900 C CA . PRO A 1 116 ? 12.558 12.293 -4.640 1.00 89.56 116 PRO A CA 1
ATOM 901 C C . PRO A 1 116 ? 11.484 12.654 -5.681 1.00 89.56 116 PRO A C 1
ATOM 903 O O . PRO A 1 116 ? 11.772 13.370 -6.647 1.00 89.56 116 PRO A O 1
ATOM 906 N N . ILE A 1 117 ? 10.238 12.213 -5.468 1.00 89.75 117 ILE A N 1
ATOM 907 C CA . ILE A 1 117 ? 9.091 12.473 -6.359 1.00 89.75 117 ILE A CA 1
ATOM 908 C C . ILE A 1 117 ? 7.929 13.047 -5.548 1.00 89.75 117 ILE A C 1
ATOM 910 O O . ILE A 1 117 ? 7.221 12.343 -4.835 1.00 89.75 117 ILE A O 1
ATOM 914 N N . LYS A 1 118 ? 7.694 14.357 -5.669 1.00 91.62 118 LYS A N 1
ATOM 915 C CA . LYS A 1 118 ? 6.584 15.013 -4.970 1.00 91.62 118 LYS A CA 1
ATOM 916 C C . LYS A 1 118 ? 5.259 14.735 -5.674 1.00 91.62 118 LYS A C 1
ATOM 918 O O . LYS A 1 118 ? 5.114 15.037 -6.853 1.00 91.62 118 LYS A O 1
ATOM 923 N N . GLY A 1 119 ? 4.265 14.294 -4.903 1.00 89.75 119 GLY A N 1
ATOM 924 C CA . GLY A 1 119 ? 2.915 14.057 -5.414 1.00 89.75 119 GLY A CA 1
ATOM 925 C C . GLY A 1 119 ? 2.786 12.739 -6.166 1.00 89.75 119 GLY A C 1
ATOM 926 O O . GLY A 1 119 ? 2.047 12.689 -7.148 1.00 89.75 119 GLY A O 1
ATOM 927 N N . SER A 1 120 ? 3.499 11.707 -5.708 1.00 94.50 120 SER A N 1
ATOM 928 C CA . SER A 1 120 ? 3.410 10.372 -6.281 1.00 94.50 120 SER A CA 1
ATOM 929 C C . SER A 1 120 ? 2.125 9.643 -5.914 1.00 94.50 120 SER A C 1
ATOM 931 O O . SER A 1 120 ? 1.462 9.948 -4.917 1.00 94.50 120 SER A O 1
ATOM 933 N N . MET A 1 121 ? 1.760 8.677 -6.758 1.00 94.38 121 MET A N 1
ATOM 934 C CA . MET A 1 121 ? 0.632 7.780 -6.510 1.00 94.38 121 MET A CA 1
ATOM 935 C C . MET A 1 121 ? 0.865 6.911 -5.269 1.00 94.38 121 MET A C 1
ATOM 937 O O . MET A 1 121 ? -0.052 6.736 -4.467 1.00 94.38 121 MET A O 1
ATOM 941 N N . MET A 1 122 ? 2.101 6.443 -5.086 1.00 94.19 122 MET A N 1
ATOM 942 C CA . MET A 1 122 ? 2.499 5.563 -3.991 1.00 94.19 122 MET A CA 1
ATOM 943 C C . MET A 1 122 ? 2.293 6.234 -2.630 1.00 94.19 122 MET A C 1
ATOM 945 O O . MET A 1 122 ? 1.586 5.706 -1.767 1.00 94.19 122 MET A O 1
ATOM 949 N N . ASP A 1 123 ? 2.816 7.453 -2.474 1.00 93.75 123 ASP A N 1
ATOM 950 C CA . ASP A 1 123 ? 2.627 8.247 -1.260 1.00 93.75 123 ASP A CA 1
ATOM 951 C C . ASP A 1 123 ? 1.146 8.614 -1.073 1.00 93.75 123 ASP A C 1
ATOM 953 O O . ASP A 1 123 ? 0.623 8.559 0.043 1.00 93.75 123 ASP A O 1
ATOM 957 N N . PHE A 1 124 ? 0.435 8.956 -2.157 1.00 92.94 124 PHE A N 1
ATOM 958 C CA . PHE A 1 124 ? -0.990 9.290 -2.098 1.00 92.94 124 PHE A CA 1
ATOM 959 C C . PHE A 1 124 ? -1.841 8.124 -1.575 1.00 92.94 124 PHE A C 1
ATOM 961 O O . PHE A 1 124 ? -2.694 8.347 -0.710 1.00 92.94 124 PHE A O 1
ATOM 968 N N . ASN A 1 125 ? -1.597 6.903 -2.058 1.00 92.44 125 ASN A N 1
ATOM 969 C CA . ASN A 1 125 ? -2.270 5.682 -1.613 1.00 92.44 125 ASN A CA 1
ATOM 970 C C . ASN A 1 125 ? -2.106 5.458 -0.112 1.00 92.44 125 ASN A C 1
ATOM 972 O O . ASN A 1 125 ? -3.092 5.295 0.615 1.00 92.44 125 ASN A O 1
ATOM 976 N N . TYR A 1 126 ? -0.862 5.506 0.356 1.00 93.06 126 TYR A N 1
ATOM 977 C CA . TYR A 1 126 ? -0.540 5.221 1.744 1.00 93.06 126 TYR A CA 1
ATOM 978 C C . TYR A 1 126 ? -1.087 6.292 2.694 1.00 93.06 126 TYR A C 1
ATOM 980 O O . TYR A 1 126 ? -1.760 5.971 3.675 1.00 93.06 126 TYR A O 1
ATOM 988 N N . ILE A 1 127 ? -0.881 7.572 2.372 1.00 90.62 127 ILE A N 1
ATOM 989 C CA . ILE A 1 127 ? -1.290 8.691 3.231 1.00 90.62 127 ILE A CA 1
ATOM 990 C C . ILE A 1 127 ? -2.817 8.850 3.255 1.00 90.62 127 ILE A C 1
ATOM 992 O O . ILE A 1 127 ? -3.401 9.096 4.312 1.00 90.62 127 ILE A O 1
ATOM 996 N N . THR A 1 128 ? -3.474 8.737 2.098 1.00 89.06 128 THR A N 1
ATOM 997 C CA . THR A 1 128 ? -4.903 9.074 1.965 1.00 89.06 128 THR A CA 1
ATOM 998 C C . THR A 1 128 ? -5.812 7.894 2.280 1.00 89.06 128 THR A C 1
ATOM 1000 O O . THR A 1 128 ? -6.864 8.077 2.895 1.00 89.06 128 THR A O 1
ATOM 1003 N N . HIS A 1 129 ? -5.427 6.696 1.839 1.00 86.88 129 HIS A N 1
ATOM 1004 C CA . HIS A 1 129 ? -6.279 5.508 1.884 1.00 86.88 129 HIS A CA 1
ATOM 1005 C C . HIS A 1 129 ? -5.744 4.420 2.823 1.00 86.88 129 HIS A C 1
ATOM 1007 O O . HIS A 1 129 ? -6.485 3.501 3.162 1.00 86.88 129 HIS A O 1
ATOM 1013 N N . GLY A 1 130 ? -4.488 4.518 3.272 1.00 89.81 130 GLY A N 1
ATOM 1014 C CA . GLY A 1 130 ? -3.839 3.471 4.062 1.00 89.81 130 GLY A CA 1
ATOM 1015 C C . GLY A 1 130 ? -3.498 2.215 3.254 1.00 89.81 130 GLY A C 1
ATOM 1016 O O . GLY A 1 130 ? -3.080 1.226 3.855 1.00 89.81 130 GLY A O 1
ATOM 1017 N N . CYS A 1 131 ? -3.669 2.258 1.927 1.00 92.94 131 CYS A N 1
ATOM 1018 C CA . CYS A 1 131 ? -3.275 1.199 1.004 1.00 92.94 131 CYS A CA 1
ATOM 1019 C C . CYS A 1 131 ? -1.752 1.209 0.863 1.00 92.94 131 CYS A C 1
ATOM 1021 O O . CYS A 1 131 ? -1.162 2.246 0.556 1.00 92.94 131 CYS A O 1
ATOM 1023 N N . MET A 1 132 ? -1.113 0.064 1.078 1.00 95.12 132 MET A N 1
ATOM 1024 C CA . MET A 1 132 ? 0.338 -0.055 0.960 1.00 95.12 132 MET A CA 1
ATOM 1025 C C . MET A 1 132 ? 0.696 -0.323 -0.500 1.00 95.12 132 MET A C 1
ATOM 1027 O O . MET A 1 132 ? 0.395 -1.392 -1.023 1.00 95.12 132 MET A O 1
ATOM 1031 N N . GLU A 1 133 ? 1.293 0.661 -1.172 1.00 96.31 133 GLU A N 1
ATOM 1032 C CA . GLU A 1 133 ? 1.757 0.527 -2.554 1.00 96.31 133 GLU A CA 1
ATOM 1033 C C . GLU A 1 133 ? 3.283 0.408 -2.618 1.00 96.31 133 GLU A C 1
ATOM 1035 O O . GLU A 1 133 ? 3.982 1.152 -1.935 1.00 96.31 133 GLU A O 1
ATOM 1040 N N . ILE A 1 134 ? 3.786 -0.508 -3.449 1.00 96.62 134 ILE A N 1
ATOM 1041 C CA . ILE A 1 134 ? 5.212 -0.647 -3.790 1.00 96.62 134 ILE A CA 1
ATOM 1042 C C . ILE A 1 134 ? 5.406 -0.320 -5.277 1.00 96.62 134 ILE A C 1
ATOM 1044 O O . ILE A 1 134 ? 4.557 -0.644 -6.106 1.00 96.62 134 ILE A O 1
ATOM 1048 N N . SER A 1 135 ? 6.523 0.303 -5.647 1.00 95.12 135 SER A N 1
ATOM 1049 C CA . SER A 1 135 ? 6.944 0.445 -7.045 1.00 95.12 135 SER A CA 1
ATOM 1050 C C . SER A 1 135 ? 8.054 -0.541 -7.368 1.00 95.12 135 SER A C 1
ATOM 1052 O O . SER A 1 135 ? 9.160 -0.443 -6.841 1.00 95.12 135 SER A O 1
ATOM 1054 N N . PHE A 1 136 ? 7.768 -1.488 -8.254 1.00 94.88 136 PHE A N 1
ATOM 1055 C CA . PHE A 1 136 ? 8.753 -2.425 -8.772 1.00 94.88 136 PHE A CA 1
ATOM 1056 C C . PHE A 1 136 ? 9.317 -1.899 -10.090 1.00 94.88 136 PHE A C 1
ATOM 1058 O O . PHE A 1 136 ? 8.589 -1.678 -11.055 1.00 94.88 136 PHE A O 1
ATOM 1065 N N . GLN A 1 137 ? 10.629 -1.701 -10.120 1.00 91.25 137 GLN A N 1
ATOM 1066 C CA . GLN A 1 137 ? 11.421 -1.495 -11.323 1.00 91.25 137 GLN A CA 1
ATOM 1067 C C . GLN A 1 137 ? 11.848 -2.887 -11.801 1.00 91.25 137 GLN A C 1
ATOM 1069 O O . GLN A 1 137 ? 12.650 -3.542 -11.134 1.00 91.25 137 GLN A O 1
ATOM 1074 N N . ILE A 1 138 ? 11.227 -3.372 -12.877 1.00 90.81 138 ILE A N 1
ATOM 1075 C CA . ILE A 1 138 ? 11.266 -4.788 -13.292 1.00 90.81 138 ILE A CA 1
ATOM 1076 C C . ILE A 1 138 ? 12.161 -5.049 -14.506 1.00 90.81 138 ILE A C 1
ATOM 1078 O O . ILE A 1 138 ? 12.308 -6.185 -14.942 1.00 90.81 138 ILE A O 1
ATOM 1082 N N . SER A 1 139 ? 12.740 -4.000 -15.089 1.00 86.69 139 SER A N 1
ATOM 1083 C CA . SER A 1 139 ? 13.609 -4.114 -16.257 1.00 86.69 139 SER A CA 1
ATOM 1084 C C . SER A 1 139 ? 14.587 -2.944 -16.330 1.00 86.69 139 SER A C 1
ATOM 1086 O O . SER A 1 139 ? 14.198 -1.789 -16.158 1.00 86.69 139 SER A O 1
ATOM 1088 N N . CYS A 1 140 ? 15.853 -3.197 -16.686 1.00 82.75 140 CYS A N 1
ATOM 1089 C CA . CYS A 1 140 ? 16.794 -2.105 -16.979 1.00 82.75 140 CYS A CA 1
ATOM 1090 C C . CYS A 1 140 ? 16.333 -1.299 -18.215 1.00 82.75 140 CYS A C 1
ATOM 1092 O O . CYS A 1 140 ? 16.429 -0.073 -18.256 1.00 82.75 140 CYS A O 1
ATOM 1094 N N . HIS A 1 141 ? 15.776 -1.980 -19.223 1.00 82.94 141 HIS A N 1
ATOM 1095 C CA . HIS A 1 141 ? 15.243 -1.349 -20.429 1.00 82.94 141 HIS A CA 1
ATOM 1096 C C . HIS A 1 141 ? 13.784 -0.929 -20.230 1.00 82.94 141 HIS A C 1
ATOM 1098 O O . HIS A 1 141 ? 12.911 -1.772 -20.031 1.00 82.94 141 HIS A O 1
ATOM 1104 N N . LYS A 1 142 ? 13.500 0.373 -20.362 1.00 84.00 142 LYS A N 1
ATOM 1105 C CA . LYS A 1 142 ? 12.131 0.928 -20.300 1.00 84.00 142 LYS A CA 1
ATOM 1106 C C . LYS A 1 142 ? 11.214 0.418 -21.413 1.00 84.00 142 LYS A C 1
ATOM 1108 O O . LYS A 1 142 ? 10.005 0.354 -21.230 1.00 84.00 142 LYS A O 1
ATOM 1113 N N . PHE A 1 143 ? 11.794 0.100 -22.569 1.00 86.25 143 PHE A N 1
ATOM 1114 C CA . PHE A 1 143 ? 11.091 -0.439 -23.731 1.00 86.25 143 PHE A CA 1
ATOM 1115 C C . PHE A 1 143 ? 11.900 -1.625 -24.289 1.00 86.25 143 PHE A C 1
ATOM 1117 O O . PHE A 1 143 ? 12.721 -1.422 -25.197 1.00 86.25 143 PHE A O 1
ATOM 1124 N N . PRO A 1 144 ? 11.739 -2.829 -23.702 1.00 84.75 144 PRO A N 1
ATOM 1125 C CA . PRO A 1 144 ? 12.459 -4.035 -24.114 1.00 84.75 144 PRO A CA 1
ATOM 1126 C C . PRO A 1 144 ? 12.030 -4.496 -25.514 1.00 84.75 144 PRO A C 1
ATOM 1128 O O . PRO A 1 144 ? 11.011 -4.042 -26.050 1.00 84.75 144 PRO A O 1
ATOM 1131 N N . PHE A 1 145 ? 12.807 -5.389 -26.132 1.00 87.75 145 PHE A N 1
ATOM 1132 C CA . PHE A 1 145 ? 12.387 -6.006 -27.386 1.00 87.75 145 PHE A CA 1
ATOM 1133 C C . PHE A 1 145 ? 11.288 -7.038 -27.129 1.00 87.75 145 PHE A C 1
ATOM 1135 O O . PHE A 1 145 ? 11.196 -7.630 -26.057 1.00 87.75 145 PHE A O 1
ATOM 1142 N N . SER A 1 146 ? 10.457 -7.303 -28.140 1.00 91.75 146 SER A N 1
ATOM 1143 C CA . SER A 1 146 ? 9.403 -8.318 -28.028 1.00 91.75 146 SER A CA 1
ATOM 1144 C C . SER A 1 146 ? 9.951 -9.725 -27.766 1.00 91.75 146 SER A C 1
ATOM 1146 O O . SER A 1 146 ? 9.234 -10.554 -27.216 1.00 91.75 146 SER A O 1
ATOM 1148 N N . SER A 1 147 ? 11.203 -9.989 -28.157 1.00 94.12 147 SER A N 1
ATOM 1149 C CA . SER A 1 147 ? 11.922 -11.235 -27.867 1.00 94.12 147 SER A CA 1
ATOM 1150 C C . SER A 1 147 ? 12.192 -11.452 -26.383 1.00 94.12 147 SER A C 1
ATOM 1152 O O . SER A 1 147 ? 12.304 -12.602 -25.984 1.00 94.12 147 SER A O 1
ATOM 1154 N N . ASP A 1 148 ? 12.269 -10.378 -25.596 1.00 90.06 148 ASP A N 1
ATOM 1155 C CA . ASP A 1 148 ? 12.683 -10.414 -24.188 1.00 90.06 148 ASP A CA 1
ATOM 1156 C C . ASP A 1 148 ? 11.465 -10.541 -23.251 1.00 90.06 148 ASP A C 1
ATOM 1158 O O . ASP A 1 148 ? 11.602 -10.745 -22.049 1.00 90.06 148 ASP A O 1
ATOM 1162 N N . LEU A 1 149 ? 10.244 -10.406 -23.790 1.00 92.56 149 LEU A N 1
ATOM 1163 C CA . LEU A 1 149 ? 9.001 -10.474 -23.015 1.00 92.56 149 LEU A CA 1
ATOM 1164 C C . LEU A 1 149 ? 8.760 -11.829 -22.323 1.00 92.56 149 LEU A C 1
ATOM 1166 O O . LEU A 1 149 ? 8.240 -11.799 -21.209 1.00 92.56 149 LEU A O 1
ATOM 1170 N N . PRO A 1 150 ? 9.080 -12.996 -22.925 1.00 95.62 150 PRO A N 1
ATOM 1171 C CA . PRO A 1 150 ? 8.955 -14.278 -22.233 1.00 95.62 150 PRO A CA 1
ATOM 1172 C C . PRO A 1 150 ? 9.847 -14.362 -20.991 1.00 95.62 150 PRO A C 1
ATOM 1174 O O . PRO A 1 150 ? 9.361 -14.754 -19.937 1.00 95.62 150 PRO A O 1
ATOM 1177 N N . ASP A 1 151 ? 11.098 -13.910 -21.095 1.00 92.12 151 ASP A N 1
ATOM 1178 C CA . ASP A 1 151 ? 12.045 -13.928 -19.976 1.00 92.12 151 ASP A CA 1
ATOM 1179 C C . ASP A 1 151 ? 11.593 -12.954 -18.875 1.00 92.12 151 ASP A C 1
ATOM 1181 O O . ASP A 1 151 ? 11.483 -13.338 -17.715 1.00 92.12 151 ASP A O 1
ATOM 1185 N N . LEU A 1 152 ? 11.172 -11.734 -19.246 1.00 92.38 152 LEU A N 1
ATOM 1186 C CA . LEU A 1 152 ? 10.580 -10.781 -18.297 1.00 92.38 152 LEU A CA 1
ATOM 1187 C C . LEU A 1 152 ? 9.344 -11.349 -17.589 1.00 92.38 152 LEU A C 1
ATOM 1189 O O . LEU A 1 152 ? 9.118 -11.061 -16.415 1.00 92.38 152 LEU A O 1
ATOM 1193 N N . TRP A 1 153 ? 8.514 -12.125 -18.283 1.00 95.12 153 TRP A N 1
ATOM 1194 C CA . TRP A 1 153 ? 7.377 -12.787 -17.655 1.00 95.12 153 TRP A CA 1
ATOM 1195 C C . TRP A 1 153 ? 7.832 -13.851 -16.654 1.00 95.12 153 TRP A C 1
ATOM 1197 O O . TRP A 1 153 ? 7.362 -13.841 -15.515 1.00 95.12 153 TRP A O 1
ATOM 1207 N N . ASP A 1 154 ? 8.745 -14.732 -17.057 1.00 94.94 154 ASP A N 1
ATOM 1208 C CA . ASP A 1 154 ? 9.238 -15.817 -16.210 1.00 94.94 154 ASP A CA 1
ATOM 1209 C C . ASP A 1 154 ? 9.947 -15.278 -14.953 1.00 94.94 154 ASP A C 1
ATOM 1211 O O . ASP A 1 154 ? 9.730 -15.807 -13.860 1.00 94.94 154 ASP A O 1
ATOM 1215 N N . ASP A 1 155 ? 10.674 -14.164 -15.072 1.00 92.19 155 ASP A N 1
ATOM 1216 C CA . ASP A 1 155 ? 11.351 -13.495 -13.955 1.00 92.19 155 ASP A CA 1
ATOM 1217 C C . ASP A 1 155 ? 10.397 -12.835 -12.953 1.00 92.19 155 ASP A C 1
ATOM 1219 O O . ASP A 1 155 ? 10.734 -12.707 -11.777 1.00 92.19 155 ASP A O 1
ATOM 1223 N N . ASN A 1 156 ? 9.211 -12.401 -13.395 1.00 94.12 156 ASN A N 1
ATOM 1224 C CA . ASN A 1 156 ? 8.293 -11.597 -12.581 1.00 94.12 156 ASN A CA 1
ATOM 1225 C C . ASN A 1 156 ? 7.039 -12.360 -12.131 1.00 94.12 156 ASN A C 1
ATOM 1227 O O . ASN A 1 156 ? 6.379 -11.937 -11.182 1.00 94.12 156 ASN A O 1
ATOM 1231 N N . LYS A 1 157 ? 6.705 -13.495 -12.755 1.00 95.94 157 LYS A N 1
ATOM 1232 C CA . LYS A 1 157 ? 5.489 -14.262 -12.451 1.00 95.94 157 LYS A CA 1
ATOM 1233 C C . LYS A 1 157 ? 5.423 -14.713 -10.990 1.00 95.94 157 LYS A C 1
ATOM 1235 O O . LYS A 1 157 ? 4.454 -14.396 -10.303 1.00 95.94 157 LYS A O 1
ATOM 1240 N N . GLU A 1 158 ? 6.416 -15.464 -10.518 1.00 95.44 158 GLU A N 1
ATOM 1241 C CA . GLU A 1 158 ? 6.423 -15.978 -9.139 1.00 95.44 158 GLU A CA 1
ATOM 1242 C C . GLU A 1 158 ? 6.577 -14.848 -8.095 1.00 95.44 158 GLU A C 1
ATOM 1244 O O . GLU A 1 158 ? 5.812 -14.842 -7.127 1.00 95.44 158 GLU A O 1
ATOM 1249 N N . PRO A 1 159 ? 7.422 -13.814 -8.308 1.00 94.75 159 PRO A N 1
ATOM 1250 C CA . PRO A 1 159 ? 7.450 -12.617 -7.456 1.00 94.75 159 PRO A CA 1
ATOM 1251 C C . PRO A 1 159 ? 6.111 -11.896 -7.322 1.00 94.75 159 PRO A C 1
ATOM 1253 O O . PRO A 1 159 ? 5.720 -11.510 -6.218 1.00 94.75 159 PRO A O 1
ATOM 1256 N N . LEU A 1 160 ? 5.390 -11.719 -8.434 1.00 95.81 160 LEU A N 1
ATOM 1257 C CA . LEU A 1 160 ? 4.065 -11.105 -8.424 1.00 95.81 160 LEU A CA 1
ATOM 1258 C C . LEU A 1 160 ? 3.088 -11.956 -7.613 1.00 95.81 160 LEU A C 1
ATOM 1260 O O . LEU A 1 160 ? 2.362 -11.410 -6.789 1.00 95.81 160 LEU A O 1
ATOM 1264 N N . LEU A 1 161 ? 3.087 -13.280 -7.793 1.00 94.69 161 LEU A N 1
ATOM 1265 C CA . LEU A 1 161 ? 2.223 -14.181 -7.025 1.00 94.69 161 LEU A CA 1
ATOM 1266 C C . LEU A 1 161 ? 2.539 -14.143 -5.524 1.00 94.69 161 LEU A C 1
ATOM 1268 O O . LEU A 1 161 ? 1.613 -14.035 -4.718 1.00 94.69 161 LEU A O 1
ATOM 1272 N N . ALA A 1 162 ? 3.820 -14.152 -5.147 1.00 92.88 162 ALA A N 1
ATOM 1273 C CA . ALA A 1 162 ? 4.249 -14.026 -3.756 1.00 92.88 162 ALA A CA 1
ATOM 1274 C C . ALA A 1 162 ? 3.795 -12.689 -3.143 1.00 92.88 162 ALA A C 1
ATOM 1276 O O . ALA A 1 162 ? 3.229 -12.656 -2.048 1.00 92.88 162 ALA A O 1
ATOM 1277 N N . PHE A 1 163 ? 3.965 -11.585 -3.877 1.00 95.62 163 PHE A N 1
ATOM 1278 C CA . PHE A 1 163 ? 3.504 -10.268 -3.447 1.00 95.62 163 PHE A CA 1
ATOM 1279 C C . PHE A 1 163 ? 1.978 -10.206 -3.293 1.00 95.62 163 PHE A C 1
ATOM 1281 O O . PHE A 1 163 ? 1.482 -9.698 -2.291 1.00 95.62 163 PHE A O 1
ATOM 1288 N N . LEU A 1 164 ? 1.219 -10.772 -4.237 1.00 93.19 164 LEU A N 1
ATOM 1289 C CA . LEU A 1 164 ? -0.238 -10.880 -4.123 1.00 93.19 164 LEU A CA 1
ATOM 1290 C C . LEU A 1 164 ? -0.650 -11.701 -2.893 1.00 93.19 164 LEU A C 1
ATOM 1292 O O . LEU A 1 164 ? -1.592 -11.321 -2.201 1.00 93.19 164 LEU A O 1
ATOM 1296 N N . GLY A 1 165 ? 0.063 -12.790 -2.591 1.00 91.44 165 GLY A N 1
ATOM 1297 C CA . GLY A 1 165 ? -0.163 -13.617 -1.402 1.00 91.44 165 GLY A CA 1
ATOM 1298 C C . GLY A 1 165 ? 0.030 -12.856 -0.087 1.00 91.44 165 GLY A C 1
ATOM 1299 O O . GLY A 1 165 ? -0.729 -13.063 0.863 1.00 91.44 165 GLY A O 1
ATOM 1300 N N . ALA A 1 166 ? 0.961 -11.897 -0.055 1.00 92.56 166 ALA A N 1
ATOM 1301 C CA . ALA A 1 166 ? 1.253 -11.076 1.121 1.00 92.56 166 ALA A CA 1
ATOM 1302 C C . ALA A 1 166 ? 0.067 -10.207 1.588 1.00 92.56 166 ALA A C 1
ATOM 1304 O O . ALA A 1 166 ? 0.039 -9.761 2.735 1.00 92.56 166 ALA A O 1
ATOM 1305 N N . VAL A 1 167 ? -0.973 -10.022 0.761 1.00 91.06 167 VAL A N 1
ATOM 1306 C CA . VAL A 1 167 ? -2.215 -9.339 1.172 1.00 91.06 167 VAL A CA 1
ATOM 1307 C C . VAL A 1 167 ? -2.921 -10.034 2.349 1.00 91.06 167 VAL A C 1
ATOM 1309 O O . VAL A 1 167 ? -3.750 -9.431 3.029 1.00 91.06 167 VAL A O 1
ATOM 1312 N N . ARG A 1 168 ? -2.599 -11.308 2.605 1.00 89.19 168 ARG A N 1
ATOM 1313 C CA . ARG A 1 168 ? -3.143 -12.103 3.715 1.00 89.19 168 ARG A CA 1
ATOM 1314 C C . ARG A 1 168 ? -2.421 -11.877 5.046 1.00 89.19 168 ARG A C 1
ATOM 1316 O O . ARG A 1 168 ? -2.788 -12.496 6.040 1.00 89.19 168 ARG A O 1
ATOM 1323 N N . MET A 1 169 ? -1.420 -11.004 5.090 1.00 92.12 169 MET A N 1
ATOM 1324 C CA . MET A 1 169 ? -0.738 -10.634 6.328 1.00 92.12 169 MET A CA 1
ATOM 1325 C C . MET A 1 169 ? -1.579 -9.692 7.201 1.00 92.12 169 MET A C 1
ATOM 1327 O O . MET A 1 169 ? -2.505 -9.016 6.751 1.00 92.12 169 MET A O 1
ATOM 1331 N N . GLY A 1 170 ? -1.200 -9.595 8.469 1.00 94.50 170 GLY A N 1
ATOM 1332 C CA . GLY A 1 170 ? -1.746 -8.665 9.434 1.00 94.50 170 GLY A CA 1
ATOM 1333 C C . GLY A 1 170 ? -3.114 -9.078 9.954 1.00 94.50 170 GLY A C 1
ATOM 1334 O O . GLY A 1 170 ? -3.333 -10.205 10.401 1.00 94.50 170 GLY A O 1
ATOM 1335 N N . VAL A 1 171 ? -4.036 -8.118 9.955 1.00 94.25 171 VAL A N 1
ATOM 1336 C CA . VAL A 1 171 ? -5.342 -8.259 10.595 1.00 94.25 171 VAL A CA 1
ATOM 1337 C C . VAL A 1 171 ? -6.485 -7.856 9.693 1.00 94.25 171 VAL A C 1
ATOM 1339 O O . VAL A 1 171 ? -6.382 -6.936 8.882 1.00 94.25 171 VAL A O 1
ATOM 1342 N N . ARG A 1 172 ? -7.623 -8.501 9.922 1.00 94.06 172 ARG A N 1
ATOM 1343 C CA . ARG A 1 172 ? -8.926 -8.086 9.408 1.00 94.06 172 ARG A CA 1
ATOM 1344 C C . ARG A 1 172 ? -9.962 -8.068 10.523 1.00 94.06 172 ARG A C 1
ATOM 1346 O O . ARG A 1 172 ? -9.784 -8.728 11.543 1.00 94.06 172 ARG A O 1
ATOM 1353 N N . GLY A 1 173 ? -11.065 -7.358 10.340 1.00 94.50 173 GLY A N 1
ATOM 1354 C CA . GLY A 1 173 ? -12.132 -7.361 11.338 1.00 94.50 173 GLY A CA 1
ATOM 1355 C C . GLY A 1 173 ? -13.366 -6.559 10.954 1.00 94.50 173 GLY A C 1
ATOM 1356 O O . GLY A 1 173 ? -13.347 -5.762 10.019 1.00 94.50 173 GLY A O 1
ATOM 1357 N N . LEU A 1 174 ? -14.450 -6.780 11.690 1.00 97.12 174 LEU A N 1
ATOM 1358 C CA . LEU A 1 174 ? -15.669 -5.983 11.601 1.00 97.12 174 LEU A CA 1
ATOM 1359 C C . LEU A 1 174 ? -15.746 -5.012 12.776 1.00 97.12 174 LEU A C 1
ATOM 1361 O O . LEU A 1 174 ? -15.534 -5.399 13.926 1.00 97.12 174 LEU A O 1
ATOM 1365 N N . VAL A 1 175 ? -16.096 -3.763 12.485 1.00 98.12 175 VAL A N 1
ATOM 1366 C CA . VAL A 1 175 ? -16.518 -2.776 13.475 1.00 98.12 175 VAL A CA 1
ATOM 1367 C C . VAL A 1 175 ? -18.040 -2.770 13.525 1.00 98.12 175 VAL A C 1
ATOM 1369 O O . VAL A 1 175 ? -18.688 -2.451 12.527 1.00 98.12 175 VAL A O 1
ATOM 1372 N N . THR A 1 176 ? -18.609 -3.097 14.681 1.00 98.19 176 THR A N 1
ATOM 1373 C CA . THR A 1 176 ? -20.061 -3.111 14.904 1.00 98.19 176 THR A CA 1
ATOM 1374 C C . THR A 1 176 ? -20.464 -2.239 16.089 1.00 98.19 176 THR A C 1
ATOM 1376 O O . THR A 1 176 ? -19.627 -1.891 16.922 1.00 98.19 176 THR A O 1
ATOM 1379 N N . ASP A 1 177 ? -21.742 -1.883 16.178 1.00 97.19 177 ASP A N 1
ATOM 1380 C CA . ASP A 1 177 ? -22.340 -1.303 17.382 1.00 97.19 177 ASP A CA 1
ATOM 1381 C C . ASP A 1 177 ? -22.815 -2.395 18.355 1.00 97.19 177 ASP A C 1
ATOM 1383 O O . ASP A 1 177 ? -22.708 -3.597 18.081 1.00 97.19 177 ASP A O 1
ATOM 1387 N N . GLU A 1 178 ? -23.317 -1.973 19.515 1.00 95.62 178 GLU A N 1
ATOM 1388 C CA . GLU A 1 178 ? -23.854 -2.845 20.558 1.00 95.62 178 GLU A CA 1
ATOM 1389 C C . GLU A 1 178 ? -25.077 -3.676 20.117 1.00 95.62 178 GLU A C 1
ATOM 1391 O O . GLU A 1 178 ? -25.394 -4.686 20.747 1.00 95.62 178 GLU A O 1
ATOM 1396 N N . GLU A 1 179 ? -25.737 -3.294 19.020 1.00 95.56 179 GLU A N 1
ATOM 1397 C CA . GLU A 1 179 ? -26.838 -4.034 18.401 1.00 95.56 179 GLU A CA 1
ATOM 1398 C C . GLU A 1 179 ? -26.369 -5.003 17.296 1.00 95.56 179 GLU A C 1
ATOM 1400 O O . GLU A 1 179 ? -27.177 -5.753 16.743 1.00 95.56 179 GLU A O 1
ATOM 1405 N N . GLY A 1 180 ? -25.068 -5.022 16.987 1.00 95.25 180 GLY A N 1
ATOM 1406 C CA . GLY A 1 180 ? -24.469 -5.857 15.948 1.00 95.25 180 GLY A CA 1
ATOM 1407 C C . GLY A 1 180 ? -24.564 -5.272 14.536 1.00 95.25 180 GLY A C 1
ATOM 1408 O O . GLY A 1 180 ? -24.248 -5.975 13.576 1.00 95.25 180 GLY A O 1
ATOM 1409 N N . ASN A 1 181 ? -24.973 -4.010 14.379 1.00 97.31 181 ASN A N 1
ATOM 1410 C CA . ASN A 1 181 ? -24.977 -3.345 13.079 1.00 97.31 181 ASN A CA 1
ATOM 1411 C C . ASN A 1 181 ? -23.560 -2.885 12.711 1.00 97.31 181 ASN A C 1
ATOM 1413 O O . ASN A 1 181 ? -22.813 -2.446 13.588 1.00 97.31 181 ASN A O 1
ATOM 1417 N N . PRO A 1 182 ? -23.178 -2.923 11.424 1.00 97.69 182 PRO A N 1
ATOM 1418 C CA . PRO A 1 182 ? -21.878 -2.431 10.989 1.00 97.69 182 PRO A CA 1
ATOM 1419 C C . PRO A 1 182 ? -21.744 -0.920 11.207 1.00 97.69 182 PRO A C 1
ATOM 1421 O O . PRO A 1 182 ? -22.652 -0.150 10.890 1.00 97.69 182 PRO A O 1
ATOM 1424 N N . VAL A 1 183 ? -20.580 -0.483 11.693 1.00 98.06 183 VAL A N 1
ATOM 1425 C CA . VAL A 1 183 ? -20.248 0.938 11.864 1.00 98.06 183 VAL A CA 1
ATOM 1426 C C . VAL A 1 183 ? -19.327 1.381 10.726 1.00 98.06 183 VAL A C 1
ATOM 1428 O O . VAL A 1 183 ? -18.138 1.040 10.729 1.00 98.06 183 VAL A O 1
ATOM 1431 N N . PRO A 1 184 ? -19.836 2.150 9.749 1.00 96.62 184 PRO A N 1
ATOM 1432 C CA . PRO A 1 184 ? -19.042 2.586 8.613 1.00 96.62 184 PRO A CA 1
ATOM 1433 C C . PRO A 1 184 ? -18.162 3.792 8.940 1.00 96.62 184 PRO A C 1
ATOM 1435 O O . PRO A 1 184 ? -18.491 4.609 9.803 1.00 96.62 184 PRO A O 1
ATOM 1438 N N . ASN A 1 185 ? -17.071 3.955 8.186 1.00 94.75 185 ASN A N 1
ATOM 1439 C CA . ASN A 1 185 ? -16.133 5.076 8.302 1.00 94.75 185 ASN A CA 1
ATOM 1440 C C . ASN A 1 185 ? -15.510 5.262 9.699 1.00 94.75 185 ASN A C 1
ATOM 1442 O O . ASN A 1 185 ? -14.980 6.345 9.990 1.00 94.75 185 ASN A O 1
ATOM 1446 N N . ALA A 1 186 ? -15.535 4.231 10.549 1.00 96.56 186 ALA A N 1
ATOM 1447 C CA . ALA A 1 186 ? -14.820 4.230 11.816 1.00 96.56 186 ALA A CA 1
ATOM 1448 C C . ALA A 1 186 ? -13.332 4.424 11.523 1.00 96.56 186 ALA A C 1
ATOM 1450 O O . ALA A 1 186 ? -12.781 3.763 10.649 1.00 96.56 186 ALA A O 1
ATOM 1451 N N . LYS A 1 187 ? -12.694 5.374 12.201 1.00 95.19 187 LYS A N 1
ATOM 1452 C CA . LYS A 1 187 ? -11.257 5.612 12.126 1.00 95.19 187 LYS A CA 1
ATOM 1453 C C . LYS A 1 187 ? -10.553 4.536 12.941 1.00 95.19 187 LYS A C 1
ATOM 1455 O O . LYS A 1 187 ? -10.787 4.438 14.143 1.00 95.19 187 LYS A O 1
ATOM 1460 N N . ILE A 1 188 ? -9.674 3.780 12.298 1.00 94.75 188 ILE A N 1
ATOM 1461 C CA . ILE A 1 188 ? -8.831 2.793 12.962 1.00 94.75 188 ILE A CA 1
ATOM 1462 C C . ILE A 1 188 ? -7.390 3.306 12.967 1.00 94.75 188 ILE A C 1
ATOM 1464 O O . ILE A 1 188 ? -6.914 3.903 12.001 1.00 94.75 188 ILE A O 1
ATOM 1468 N N . THR A 1 189 ? -6.706 3.144 14.092 1.00 93.94 189 THR A N 1
ATOM 1469 C CA . THR A 1 189 ? -5.313 3.556 14.278 1.00 93.94 189 THR A CA 1
ATOM 1470 C C . THR A 1 189 ? -4.570 2.474 15.046 1.00 93.94 189 THR A C 1
ATOM 1472 O O . THR A 1 189 ? -5.113 1.886 15.981 1.00 93.94 189 THR A O 1
ATOM 1475 N N . ILE A 1 190 ? -3.333 2.206 14.638 1.00 94.94 190 ILE A N 1
ATOM 1476 C CA . ILE A 1 190 ? -2.421 1.306 15.341 1.00 94.94 190 ILE A CA 1
ATOM 1477 C C . ILE A 1 190 ? -1.494 2.172 16.190 1.00 94.94 190 ILE A C 1
ATOM 1479 O O . ILE A 1 190 ? -0.911 3.126 15.682 1.00 94.94 190 ILE A O 1
ATOM 1483 N N . GLY A 1 191 ? -1.382 1.869 17.483 1.00 93.75 191 GLY A N 1
ATOM 1484 C CA . GLY A 1 191 ? -0.498 2.608 18.383 1.00 93.75 191 GLY A CA 1
ATOM 1485 C C . GLY A 1 191 ? 0.956 2.567 17.903 1.00 93.75 191 GLY A C 1
ATOM 1486 O O . GLY A 1 191 ? 1.473 1.496 17.583 1.00 93.75 191 GLY A O 1
ATOM 1487 N N . GLY A 1 192 ? 1.599 3.732 17.857 1.00 91.12 192 GLY A N 1
ATOM 1488 C CA . GLY A 1 192 ? 2.930 3.937 17.286 1.00 91.12 192 GLY A CA 1
ATOM 1489 C C . GLY A 1 192 ? 2.950 4.108 15.762 1.00 91.12 192 GLY A C 1
ATOM 1490 O O . GLY A 1 192 ? 4.040 4.194 15.201 1.00 91.12 192 GLY A O 1
ATOM 1491 N N . ARG A 1 193 ? 1.782 4.114 15.095 1.00 92.19 193 ARG A N 1
ATOM 1492 C CA . ARG A 1 193 ? 1.628 4.275 13.636 1.00 92.19 193 ARG A CA 1
ATOM 1493 C C . ARG A 1 193 ? 0.549 5.288 13.269 1.00 92.19 193 ARG A C 1
ATOM 1495 O O . ARG A 1 193 ? -0.374 5.017 12.502 1.00 92.19 193 ARG A O 1
ATOM 1502 N N . GLU A 1 194 ? 0.630 6.468 13.870 1.00 86.19 194 GLU A N 1
ATOM 1503 C CA . GLU A 1 194 ? -0.398 7.505 13.784 1.00 86.19 194 GLU A CA 1
ATOM 1504 C C . GLU A 1 194 ? -0.371 8.310 12.475 1.00 86.19 194 GLU A C 1
ATOM 1506 O O . GLU A 1 194 ? -1.338 9.025 12.195 1.00 86.19 194 GLU A O 1
ATOM 1511 N N . SER A 1 195 ? 0.694 8.208 11.667 1.00 79.62 195 SER A N 1
ATOM 1512 C CA . SER A 1 195 ? 0.791 8.937 10.390 1.00 79.62 195 SER A CA 1
ATOM 1513 C C . SER A 1 195 ? -0.216 8.482 9.336 1.00 79.62 195 SER A C 1
ATOM 1515 O O . SER A 1 195 ? -0.490 9.242 8.407 1.00 79.62 195 SER A O 1
ATOM 1517 N N . THR A 1 196 ? -0.809 7.292 9.481 1.00 80.81 196 THR A N 1
ATOM 1518 C CA . THR A 1 196 ? -1.831 6.799 8.553 1.00 80.81 196 THR A CA 1
ATOM 1519 C C . THR A 1 196 ? -3.183 6.610 9.205 1.00 80.81 196 THR A C 1
ATOM 1521 O O . THR A 1 196 ? -3.325 6.209 10.359 1.00 80.81 196 THR A O 1
ATOM 1524 N N . VAL A 1 197 ? -4.217 6.924 8.429 1.00 75.94 197 VAL A N 1
ATOM 1525 C CA . VAL A 1 197 ? -5.604 6.771 8.844 1.00 75.94 197 VAL A CA 1
ATOM 1526 C C . VAL A 1 197 ? -6.300 5.878 7.838 1.00 75.94 197 VAL A C 1
ATOM 1528 O O . VAL A 1 197 ? -6.543 6.287 6.709 1.00 75.94 197 VAL A O 1
ATOM 1531 N N . PHE A 1 198 ? -6.672 4.681 8.276 1.00 88.25 198 PHE A N 1
ATOM 1532 C CA . PHE A 1 198 ? -7.547 3.794 7.521 1.00 88.25 198 PHE A CA 1
ATOM 1533 C C . PHE A 1 198 ? -8.917 3.723 8.195 1.00 88.25 198 PHE A C 1
ATOM 1535 O O . PHE A 1 198 ? -9.088 4.080 9.371 1.00 88.25 198 PHE A O 1
ATOM 1542 N N . ARG A 1 199 ? -9.931 3.358 7.410 1.00 92.38 199 ARG A N 1
ATOM 1543 C CA . ARG A 1 199 ? -11.332 3.433 7.822 1.00 92.38 199 ARG A CA 1
ATOM 1544 C C . ARG A 1 199 ? -12.077 2.150 7.523 1.00 92.38 199 ARG A C 1
ATOM 1546 O O . ARG A 1 199 ? -11.768 1.477 6.546 1.00 92.38 199 ARG A O 1
ATOM 1553 N N . SER A 1 200 ? -13.083 1.858 8.342 1.00 95.06 200 SER A N 1
ATOM 1554 C CA . SER A 1 200 ? -13.996 0.760 8.054 1.00 95.06 200 SER A CA 1
ATOM 1555 C C . SER A 1 200 ? -14.860 1.058 6.823 1.00 95.06 200 SER A C 1
ATOM 1557 O O . SER A 1 200 ? -15.250 2.207 6.581 1.00 95.06 200 SER A O 1
ATOM 1559 N N . THR A 1 201 ? -15.183 0.019 6.053 1.00 94.88 201 THR A N 1
ATOM 1560 C CA . THR A 1 201 ? -16.055 0.108 4.872 1.00 94.88 201 THR A CA 1
ATOM 1561 C C . THR A 1 201 ? -17.499 0.429 5.256 1.00 94.88 201 THR A C 1
ATOM 1563 O O . THR A 1 201 ? -17.862 0.474 6.431 1.00 94.88 201 THR A O 1
ATOM 1566 N N . SER A 1 202 ? -18.378 0.587 4.262 1.00 94.44 202 SER A N 1
ATOM 1567 C CA . SER A 1 202 ? -19.830 0.674 4.481 1.00 94.44 202 SER A CA 1
ATOM 1568 C C . SER A 1 202 ? -20.403 -0.525 5.253 1.00 94.44 202 SER A C 1
ATOM 1570 O O . SER A 1 202 ? -21.426 -0.383 5.917 1.00 94.44 202 SER A O 1
ATOM 1572 N N . ARG A 1 203 ? -19.727 -1.681 5.198 1.00 95.25 203 ARG A N 1
ATOM 1573 C CA . ARG A 1 203 ? -20.076 -2.914 5.917 1.00 95.25 203 ARG A CA 1
ATOM 1574 C C . ARG A 1 203 ? -19.328 -3.076 7.241 1.00 95.25 203 ARG A C 1
ATOM 1576 O O . ARG A 1 203 ? -19.400 -4.135 7.850 1.00 95.25 203 ARG A O 1
ATOM 1583 N N . GLY A 1 204 ? -18.606 -2.052 7.694 1.00 96.38 204 GLY A N 1
ATOM 1584 C CA . GLY A 1 204 ? -17.831 -2.099 8.933 1.00 96.38 204 GLY A CA 1
ATOM 1585 C C . GLY A 1 204 ? -16.534 -2.905 8.827 1.00 96.38 204 GLY A C 1
ATOM 1586 O O . GLY A 1 204 ? -15.838 -3.049 9.824 1.00 96.38 204 GLY A O 1
ATOM 1587 N N . GLU A 1 205 ? -16.177 -3.411 7.648 1.00 96.00 205 GLU A N 1
ATOM 1588 C CA . GLU A 1 205 ? -14.972 -4.222 7.453 1.00 96.00 205 GLU A CA 1
ATOM 1589 C C . GLU A 1 205 ? -13.719 -3.354 7.484 1.00 96.00 205 GLU A C 1
ATOM 1591 O O . GLU A 1 205 ? -13.734 -2.218 7.012 1.00 96.00 205 GLU A O 1
ATOM 1596 N N . PHE A 1 206 ? -12.620 -3.895 7.988 1.00 94.31 206 PHE A N 1
ATOM 1597 C CA . PHE A 1 206 ? -11.303 -3.291 7.871 1.00 94.31 206 PHE A CA 1
ATOM 1598 C C . PHE A 1 206 ? -10.233 -4.363 7.676 1.00 94.31 206 PHE A C 1
ATOM 1600 O O . PHE A 1 206 ? -10.394 -5.510 8.100 1.00 94.31 206 PHE A O 1
ATOM 1607 N N . TRP A 1 207 ? -9.120 -3.942 7.082 1.00 94.25 207 TRP A N 1
ATOM 1608 C CA . TRP A 1 207 ? -7.911 -4.734 6.899 1.00 94.25 207 TRP A CA 1
ATOM 1609 C C . TRP A 1 207 ? -6.701 -3.853 7.175 1.00 94.25 207 TRP A C 1
ATOM 1611 O O . TRP A 1 207 ? -6.716 -2.657 6.871 1.00 94.25 207 TRP A O 1
ATOM 1621 N N . ARG A 1 208 ? -5.654 -4.440 7.747 1.00 94.31 208 ARG A N 1
ATOM 1622 C CA . ARG A 1 208 ? -4.379 -3.765 7.947 1.00 94.31 208 ARG A CA 1
ATOM 1623 C C . ARG A 1 208 ? -3.240 -4.770 7.921 1.00 94.31 208 ARG A C 1
ATOM 1625 O O . ARG A 1 208 ? -3.180 -5.641 8.785 1.00 94.31 208 ARG A O 1
ATOM 1632 N N . LEU A 1 209 ? -2.328 -4.604 6.967 1.00 95.44 209 LEU A N 1
ATOM 1633 C CA . LEU A 1 209 ? -1.091 -5.378 6.909 1.00 95.44 209 LEU A CA 1
ATOM 1634 C C . LEU A 1 209 ? -0.197 -4.984 8.085 1.00 95.44 209 LEU A C 1
ATOM 1636 O O . LEU A 1 209 ? 0.003 -3.796 8.346 1.00 95.44 209 LEU A O 1
ATOM 1640 N N . LEU A 1 210 ? 0.291 -5.985 8.811 1.00 95.94 210 LEU A N 1
ATOM 1641 C CA . LEU A 1 210 ? 1.139 -5.849 9.991 1.00 95.94 210 LEU A CA 1
ATOM 1642 C C . LEU A 1 210 ? 2.097 -7.041 10.048 1.00 95.94 210 LEU A C 1
ATOM 1644 O O . LEU A 1 210 ? 1.798 -8.117 9.529 1.00 95.94 210 LEU A O 1
ATOM 1648 N N . ARG A 1 211 ? 3.239 -6.847 10.705 1.00 95.62 211 ARG A N 1
ATOM 1649 C CA . ARG A 1 211 ? 4.165 -7.934 11.030 1.00 95.62 211 ARG A CA 1
ATOM 1650 C C . ARG A 1 211 ? 3.701 -8.683 12.276 1.00 95.62 211 ARG A C 1
ATOM 1652 O O . ARG A 1 211 ? 2.817 -8.226 12.997 1.00 95.62 211 ARG A O 1
ATOM 1659 N N . ASP A 1 212 ? 4.357 -9.795 12.568 1.00 96.00 212 ASP A N 1
ATOM 1660 C CA . ASP A 1 212 ? 4.157 -10.535 13.811 1.00 96.00 212 ASP A CA 1
ATOM 1661 C C . ASP A 1 212 ? 4.556 -9.679 15.012 1.00 96.00 212 ASP A C 1
ATOM 1663 O O . ASP A 1 212 ? 5.739 -9.410 15.242 1.00 96.00 212 ASP A O 1
ATOM 1667 N N . ASN A 1 213 ? 3.567 -9.218 15.779 1.00 96.62 213 ASN A N 1
ATOM 1668 C CA . ASN A 1 213 ? 3.791 -8.472 17.012 1.00 96.62 213 ASN A CA 1
ATOM 1669 C C . ASN A 1 213 ? 2.500 -8.306 17.825 1.00 96.62 213 ASN A C 1
ATOM 1671 O O . ASN A 1 213 ? 1.401 -8.648 17.390 1.00 96.62 213 ASN A O 1
ATOM 1675 N N . ASN A 1 214 ? 2.633 -7.709 19.006 1.00 96.50 214 ASN A N 1
ATOM 1676 C CA . ASN A 1 214 ? 1.515 -7.186 19.773 1.00 96.50 214 ASN A CA 1
ATOM 1677 C C . ASN A 1 214 ? 1.302 -5.707 19.449 1.00 96.50 214 ASN A C 1
ATOM 1679 O O . ASN A 1 214 ? 2.225 -4.901 19.556 1.00 96.50 214 ASN A O 1
ATOM 1683 N N . TYR A 1 215 ? 0.065 -5.344 19.124 1.00 96.38 215 TYR A N 1
ATOM 1684 C CA . TYR A 1 215 ? -0.319 -3.977 18.793 1.00 96.38 215 TYR A CA 1
ATOM 1685 C C . TYR A 1 215 ? -1.476 -3.503 19.667 1.00 96.38 215 TYR A C 1
ATOM 1687 O O . TYR A 1 215 ? -2.275 -4.294 20.171 1.00 96.38 215 TYR A O 1
ATOM 1695 N N . MET A 1 216 ? -1.585 -2.184 19.817 1.00 96.69 216 MET A N 1
ATOM 1696 C CA . MET A 1 216 ? -2.784 -1.543 20.344 1.00 96.69 216 MET A CA 1
ATOM 1697 C C . MET A 1 216 ? -3.617 -1.027 19.174 1.00 96.69 216 MET A C 1
ATOM 1699 O O . MET A 1 216 ? -3.211 -0.090 18.489 1.00 96.69 216 MET A O 1
ATOM 1703 N N . LEU A 1 217 ? -4.789 -1.616 18.969 1.00 95.69 217 LEU A N 1
ATOM 1704 C CA . LEU A 1 217 ? -5.787 -1.138 18.025 1.00 95.69 217 LEU A CA 1
ATOM 1705 C C . LEU A 1 217 ? -6.672 -0.098 18.715 1.00 95.69 217 LEU A C 1
ATOM 1707 O O . LEU A 1 217 ? -7.274 -0.382 19.751 1.00 95.69 217 LEU A O 1
ATOM 1711 N N . GLN A 1 218 ? -6.784 1.092 18.135 1.00 96.06 218 GLN A N 1
ATOM 1712 C CA . GLN A 1 218 ? -7.730 2.117 18.560 1.00 96.06 218 GLN A CA 1
ATOM 1713 C C . GLN A 1 218 ? -8.771 2.342 17.467 1.00 96.06 218 GLN A C 1
ATOM 1715 O O . GLN A 1 218 ? -8.422 2.626 16.324 1.00 96.06 218 GLN A O 1
ATOM 1720 N N . VAL A 1 219 ? -10.049 2.254 17.831 1.00 96.81 219 VAL A N 1
ATOM 1721 C CA . VAL A 1 219 ? -11.179 2.481 16.928 1.00 96.81 219 VAL A CA 1
ATOM 1722 C C . VAL A 1 219 ? -12.024 3.633 17.452 1.00 96.81 219 VAL A C 1
ATOM 1724 O O . VAL A 1 219 ? -12.486 3.621 18.594 1.00 96.81 219 VAL A O 1
ATOM 1727 N N . ASP A 1 220 ? -12.219 4.632 16.601 1.00 96.69 220 ASP A N 1
ATOM 1728 C CA . ASP A 1 220 ? -12.987 5.838 16.878 1.00 96.69 220 ASP A CA 1
ATOM 1729 C C . ASP A 1 220 ? -14.074 6.041 15.819 1.00 96.69 220 ASP A C 1
ATOM 1731 O O . ASP A 1 220 ? -13.820 5.940 14.620 1.00 96.69 220 ASP A O 1
ATOM 1735 N N . ALA A 1 221 ? -15.296 6.347 16.244 1.00 97.25 221 ALA A N 1
ATOM 1736 C CA . ALA A 1 221 ? -16.386 6.651 15.329 1.00 97.25 221 ALA A CA 1
ATOM 1737 C C . ALA A 1 221 ? -17.299 7.724 15.918 1.00 97.25 221 ALA A C 1
ATOM 1739 O O . ALA A 1 221 ? -17.551 7.778 17.123 1.00 97.25 221 ALA A O 1
ATOM 1740 N N . LYS A 1 222 ? -17.843 8.578 15.047 1.00 95.94 222 LYS A N 1
ATOM 1741 C CA . LYS A 1 222 ? -18.745 9.656 15.455 1.00 95.94 222 LYS A CA 1
ATOM 1742 C C . LYS A 1 222 ? -19.963 9.084 16.188 1.00 95.94 222 LYS A C 1
ATOM 1744 O O . LYS A 1 222 ? -20.708 8.295 15.620 1.00 95.94 222 LYS A O 1
ATOM 1749 N N . GLY A 1 223 ? -20.197 9.559 17.411 1.00 95.31 223 GLY A N 1
ATOM 1750 C CA . GLY A 1 223 ? -21.333 9.137 18.239 1.00 95.31 223 GLY A CA 1
ATOM 1751 C C . GLY A 1 223 ? -21.059 7.918 19.122 1.00 95.31 223 GLY A C 1
ATOM 1752 O O . GLY A 1 223 ? -21.950 7.519 19.865 1.00 95.31 223 GLY A O 1
ATOM 1753 N N . PHE A 1 224 ? -19.842 7.373 19.090 1.00 97.12 224 PHE A N 1
ATOM 1754 C CA . PHE A 1 224 ? -19.407 6.259 19.926 1.00 97.12 224 PHE A CA 1
ATOM 1755 C C . PHE A 1 224 ? -18.269 6.683 20.857 1.00 97.12 224 PHE A C 1
ATOM 1757 O O . PHE A 1 224 ? -17.557 7.653 20.598 1.00 97.12 224 PHE A O 1
ATOM 1764 N N . SER A 1 225 ? -18.091 5.957 21.957 1.00 96.75 225 SER A N 1
ATOM 1765 C CA . SER A 1 225 ? -16.886 6.052 22.775 1.00 96.75 225 SER A CA 1
ATOM 1766 C C . SER A 1 225 ? -15.732 5.324 22.086 1.00 96.75 225 SER A C 1
ATOM 1768 O O . SER A 1 225 ? -15.889 4.181 21.654 1.00 96.75 225 SER A O 1
ATOM 1770 N N . THR A 1 226 ? -14.568 5.973 22.010 1.00 96.81 226 THR A N 1
ATOM 1771 C CA . THR A 1 226 ? -13.347 5.376 21.461 1.00 96.81 226 THR A CA 1
ATOM 1772 C C . THR A 1 226 ? -13.014 4.074 22.191 1.00 96.81 226 THR A C 1
ATOM 1774 O O . THR A 1 226 ? -12.986 4.025 23.425 1.00 96.81 226 THR A O 1
ATOM 1777 N N . LYS A 1 227 ? -12.732 3.018 21.428 1.00 96.69 227 LYS A N 1
ATOM 1778 C CA . LYS A 1 227 ? -12.341 1.711 21.954 1.00 96.69 227 LYS A CA 1
ATOM 1779 C C . LYS A 1 227 ? -10.861 1.473 21.693 1.00 96.69 227 LYS A C 1
ATOM 1781 O O . LYS A 1 227 ? -10.387 1.685 20.583 1.00 96.69 227 LYS A O 1
ATOM 1786 N N . GLN A 1 228 ? -10.152 0.999 22.710 1.00 96.56 228 GLN A N 1
ATOM 1787 C CA . GLN A 1 228 ? -8.797 0.470 22.579 1.00 96.56 228 GLN A CA 1
ATOM 1788 C C . GLN A 1 228 ? -8.807 -1.032 22.872 1.00 96.56 228 GLN A C 1
ATOM 1790 O O . GLN A 1 228 ? -9.521 -1.488 23.773 1.00 96.56 228 GLN A O 1
ATOM 1795 N N . GLN A 1 229 ? -8.044 -1.794 22.095 1.00 95.19 229 GLN A N 1
ATOM 1796 C CA . GLN A 1 229 ? -7.941 -3.242 22.201 1.00 95.19 229 GLN A CA 1
ATOM 1797 C C . GLN A 1 229 ? -6.524 -3.698 21.858 1.00 95.19 229 GLN A C 1
ATOM 1799 O O . GLN A 1 229 ? -5.992 -3.365 20.803 1.00 95.19 229 GLN A O 1
ATOM 1804 N N . TYR A 1 230 ? -5.930 -4.501 22.738 1.00 96.75 230 TYR A N 1
ATOM 1805 C CA . TYR A 1 230 ? -4.683 -5.194 22.437 1.00 96.75 230 TYR A CA 1
ATOM 1806 C C . TYR A 1 230 ? -4.954 -6.376 21.507 1.00 96.75 230 TYR A C 1
ATOM 1808 O O . TYR A 1 230 ? -5.883 -7.152 21.742 1.00 96.75 230 TYR A O 1
ATOM 1816 N N . ILE A 1 231 ? -4.135 -6.503 20.469 1.00 95.69 231 ILE A N 1
ATOM 1817 C CA . ILE A 1 231 ? -4.200 -7.575 19.475 1.00 95.69 231 ILE A CA 1
ATOM 1818 C C . ILE A 1 231 ? -2.813 -8.197 19.302 1.00 95.69 231 ILE A C 1
ATOM 1820 O O . ILE A 1 231 ? -1.802 -7.500 19.383 1.00 95.69 231 ILE A O 1
ATOM 1824 N N . THR A 1 232 ? -2.775 -9.502 19.054 1.00 96.62 232 THR A N 1
ATOM 1825 C CA . THR A 1 232 ? -1.551 -10.242 18.722 1.00 96.62 232 THR A CA 1
ATOM 1826 C C . THR A 1 232 ? -1.653 -10.694 17.278 1.00 96.62 232 THR A C 1
ATOM 1828 O O . THR A 1 232 ? -2.570 -11.432 16.928 1.00 96.62 232 THR A O 1
ATOM 1831 N N . VAL A 1 233 ? -0.733 -10.231 16.445 1.00 96.12 233 VAL A N 1
ATOM 1832 C CA . VAL A 1 233 ? -0.649 -10.598 15.033 1.00 96.12 233 VAL A CA 1
ATOM 1833 C C . VAL A 1 233 ? 0.317 -11.760 14.886 1.00 96.12 233 VAL A C 1
ATOM 1835 O O . VAL A 1 233 ? 1.399 -11.765 15.474 1.00 96.12 233 VAL A O 1
ATOM 1838 N N . THR A 1 234 ? -0.100 -12.756 14.120 1.00 94.50 234 THR A N 1
ATOM 1839 C CA . THR A 1 234 ? 0.711 -13.902 13.722 1.00 94.50 234 THR A CA 1
ATOM 1840 C C . THR A 1 234 ? 0.354 -14.206 12.281 1.00 94.50 234 THR A C 1
ATOM 1842 O O . THR A 1 234 ? -0.755 -14.671 12.003 1.00 94.50 234 THR A O 1
ATOM 1845 N N . ASN A 1 235 ? 1.273 -13.869 11.385 1.00 91.88 235 ASN A N 1
ATOM 1846 C CA . ASN A 1 235 ? 1.090 -13.959 9.955 1.00 91.88 235 ASN A CA 1
ATOM 1847 C C . ASN A 1 235 ? 1.001 -15.418 9.499 1.00 91.88 235 ASN A C 1
ATOM 1849 O O . ASN A 1 235 ? 1.684 -16.282 10.060 1.00 91.88 235 ASN A O 1
ATOM 1853 N N . PRO A 1 236 ? 0.178 -15.682 8.469 1.00 87.06 236 PRO A N 1
ATOM 1854 C CA . PRO A 1 236 ? 0.103 -16.976 7.811 1.00 87.06 236 PRO A CA 1
ATOM 1855 C C . PRO A 1 236 ? 1.476 -17.546 7.456 1.00 87.06 236 PRO A C 1
ATOM 1857 O O . PRO A 1 236 ? 2.314 -16.851 6.882 1.00 87.06 236 PRO A O 1
ATOM 1860 N N . THR A 1 237 ? 1.686 -18.826 7.758 1.00 85.19 237 THR A N 1
ATOM 1861 C CA . THR A 1 237 ? 2.891 -19.568 7.329 1.00 85.19 237 THR A CA 1
ATOM 1862 C C . THR A 1 237 ? 2.628 -20.497 6.145 1.00 85.19 237 THR A C 1
ATOM 1864 O O . THR A 1 237 ? 3.561 -21.081 5.595 1.00 85.19 237 THR A O 1
ATOM 1867 N N . SER A 1 238 ? 1.360 -20.631 5.755 1.00 81.44 238 SER A N 1
ATOM 1868 C CA . SER A 1 238 ? 0.896 -21.454 4.643 1.00 81.44 238 SER A CA 1
ATOM 1869 C C . SER A 1 238 ? -0.139 -20.707 3.798 1.00 81.44 238 SER A C 1
ATOM 1871 O O . SER A 1 238 ? -0.807 -19.789 4.274 1.00 81.44 238 SER A O 1
ATOM 1873 N N . ASP A 1 239 ? -0.301 -21.126 2.542 1.00 73.94 239 ASP A N 1
ATOM 1874 C CA . ASP A 1 239 ? -1.196 -20.465 1.581 1.00 73.94 239 ASP A CA 1
ATOM 1875 C C . ASP A 1 239 ? -2.693 -20.640 1.894 1.00 73.94 239 ASP A C 1
ATOM 1877 O O . ASP A 1 239 ? -3.525 -19.934 1.324 1.00 73.94 239 ASP A O 1
ATOM 1881 N N . ASP A 1 240 ? -3.053 -21.550 2.800 1.00 77.69 240 ASP A N 1
ATOM 1882 C CA . ASP A 1 240 ? -4.443 -21.801 3.204 1.00 77.69 240 ASP A CA 1
ATOM 1883 C C . ASP A 1 240 ? -4.861 -20.977 4.438 1.00 77.69 240 ASP A C 1
ATOM 1885 O O . ASP A 1 240 ? -6.030 -20.969 4.838 1.00 77.69 240 ASP A O 1
ATOM 1889 N N . GLU A 1 241 ? -3.916 -20.264 5.054 1.00 81.50 241 GLU A N 1
ATOM 1890 C CA . GLU A 1 241 ? -4.144 -19.447 6.241 1.00 81.50 241 GLU A CA 1
ATOM 1891 C C . GLU A 1 241 ? -4.564 -18.010 5.879 1.00 81.50 241 GLU A C 1
ATOM 1893 O O . GLU A 1 241 ? -4.078 -17.384 4.935 1.00 81.50 241 GLU A O 1
ATOM 1898 N N . TRP A 1 242 ? -5.497 -17.470 6.667 1.00 79.88 242 TRP A N 1
ATOM 1899 C CA . TRP A 1 242 ? -6.027 -16.111 6.525 1.00 79.88 242 TRP A CA 1
ATOM 1900 C C . TRP A 1 242 ? -5.521 -15.199 7.650 1.00 79.88 242 TRP A C 1
ATOM 1902 O O . TRP A 1 242 ? -5.191 -15.696 8.730 1.00 79.88 242 TRP A O 1
ATOM 1912 N N . PRO A 1 243 ? -5.523 -13.865 7.447 1.00 80.12 243 PRO A N 1
ATOM 1913 C CA . PRO A 1 243 ? -5.124 -12.910 8.473 1.00 80.12 243 PRO A CA 1
ATOM 1914 C C . PRO A 1 243 ? -5.952 -13.067 9.747 1.00 80.12 243 PRO A C 1
ATOM 1916 O O . PRO A 1 243 ? -7.142 -13.424 9.720 1.00 80.12 243 PRO A O 1
ATOM 1919 N N . ASN A 1 244 ? -5.328 -12.729 10.877 1.00 88.81 244 ASN A N 1
ATOM 1920 C CA . ASN A 1 244 ? -5.978 -12.813 12.176 1.00 88.81 244 ASN A CA 1
ATOM 1921 C C . ASN A 1 244 ? -7.242 -11.940 12.184 1.00 88.81 244 ASN A C 1
ATOM 1923 O O . ASN A 1 244 ? -7.237 -10.795 11.723 1.00 88.81 244 ASN A O 1
ATOM 1927 N N . THR A 1 245 ? -8.345 -12.483 12.704 1.00 93.12 245 THR A N 1
ATOM 1928 C CA . THR A 1 245 ? -9.634 -11.780 12.723 1.00 93.12 245 THR A CA 1
ATOM 1929 C C . THR A 1 245 ? -9.890 -11.152 14.090 1.00 93.12 245 THR A C 1
ATOM 1931 O O . THR A 1 245 ? -9.993 -11.859 15.091 1.00 93.12 245 THR A O 1
ATOM 1934 N N . PHE A 1 246 ? -10.036 -9.827 14.126 1.00 94.12 246 PHE A N 1
ATOM 1935 C CA . PHE A 1 246 ? -10.275 -9.039 15.335 1.00 94.12 246 PHE A CA 1
ATOM 1936 C C . PHE A 1 246 ? -11.492 -8.130 15.165 1.00 94.12 246 PHE A C 1
ATOM 1938 O O . PHE A 1 246 ? -11.396 -7.024 14.643 1.00 94.12 246 PHE A O 1
ATOM 1945 N N . ASN A 1 247 ? -12.652 -8.585 15.635 1.00 96.25 247 ASN A N 1
ATOM 1946 C CA . ASN A 1 247 ? -13.866 -7.771 15.617 1.00 96.25 247 ASN A CA 1
ATOM 1947 C C . ASN A 1 247 ? -13.884 -6.784 16.787 1.00 96.25 247 ASN A C 1
ATOM 1949 O O . ASN A 1 247 ? -13.460 -7.113 17.898 1.00 96.25 247 ASN A O 1
ATOM 1953 N N . VAL A 1 248 ? -14.419 -5.591 16.538 1.00 97.00 248 VAL A N 1
ATOM 1954 C CA . VAL A 1 248 ? -14.503 -4.504 17.514 1.00 97.00 248 VAL A CA 1
ATOM 1955 C C . VAL A 1 248 ? -15.948 -4.049 17.642 1.00 97.00 248 VAL A C 1
ATOM 1957 O O . VAL A 1 248 ? -16.564 -3.631 16.667 1.00 97.00 248 VAL A O 1
ATOM 1960 N N . THR A 1 249 ? -16.472 -4.069 18.864 1.00 97.69 249 THR A N 1
ATOM 1961 C CA . THR A 1 249 ? -17.788 -3.500 19.175 1.00 97.69 249 THR A CA 1
ATOM 1962 C C . THR A 1 249 ? -17.621 -2.136 19.836 1.00 97.69 249 THR A C 1
ATOM 1964 O O . THR A 1 249 ? -16.969 -2.017 20.881 1.00 97.69 249 THR A O 1
ATOM 1967 N N . LEU A 1 250 ? -18.198 -1.108 19.220 1.00 97.50 250 LEU A N 1
ATOM 1968 C CA . LEU A 1 250 ? -18.282 0.246 19.751 1.00 97.50 250 LEU A CA 1
ATOM 1969 C C . LEU A 1 250 ? -19.582 0.433 20.536 1.00 97.50 250 LEU A C 1
ATOM 1971 O O . LEU A 1 250 ? -20.576 -0.220 20.252 1.00 97.50 250 LEU A O 1
ATOM 1975 N N . TYR A 1 251 ? -19.559 1.345 21.509 1.00 96.69 251 TYR A N 1
ATOM 1976 C CA . TYR A 1 251 ? -20.708 1.653 22.364 1.00 96.69 251 TYR A CA 1
ATOM 1977 C C . TYR A 1 251 ? -20.983 3.150 22.353 1.00 96.69 251 TYR A C 1
ATOM 1979 O O . TYR A 1 251 ? -20.044 3.955 22.395 1.00 96.69 251 TYR A O 1
ATOM 1987 N N . ARG A 1 252 ? -22.256 3.545 22.304 1.00 94.44 252 ARG A N 1
ATOM 1988 C CA . ARG A 1 252 ? -22.635 4.958 22.418 1.00 94.44 252 ARG A CA 1
ATOM 1989 C C . ARG A 1 252 ? -22.350 5.462 23.842 1.00 94.44 252 ARG A C 1
ATOM 1991 O O . ARG A 1 252 ? -22.529 4.710 24.802 1.00 94.44 252 ARG A O 1
ATOM 1998 N N . PRO A 1 253 ? -21.906 6.720 24.021 1.00 90.81 253 PRO A N 1
ATOM 1999 C CA . PRO A 1 253 ? -21.729 7.283 25.352 1.00 90.81 253 PRO A CA 1
ATOM 2000 C C . PRO A 1 253 ? -23.061 7.232 26.099 1.00 90.81 253 PRO A C 1
ATOM 2002 O O . PRO A 1 253 ? -24.077 7.677 25.564 1.00 90.81 253 PRO A O 1
ATOM 2005 N N . ASN A 1 254 ? -23.067 6.727 27.333 1.00 79.88 254 ASN A N 1
ATOM 2006 C CA . ASN A 1 254 ? -24.267 6.760 28.161 1.00 79.88 254 ASN A CA 1
ATOM 2007 C C . ASN A 1 254 ? -24.751 8.212 28.275 1.00 79.88 254 ASN A C 1
ATOM 2009 O O . ASN A 1 254 ? -24.105 9.040 28.921 1.00 79.88 254 ASN A O 1
ATOM 2013 N N . THR A 1 255 ? -25.905 8.529 27.683 1.00 51.53 255 THR A N 1
ATOM 2014 C CA . THR A 1 255 ? -26.667 9.715 28.066 1.00 51.53 255 THR A CA 1
ATOM 2015 C C . THR A 1 255 ? -27.127 9.495 29.496 1.00 51.53 255 THR A C 1
ATOM 2017 O O . THR A 1 255 ? -28.204 8.950 29.741 1.00 51.53 255 THR A O 1
ATOM 2020 N N . THR A 1 256 ? -26.320 9.928 30.463 1.00 42.00 256 THR A N 1
ATOM 2021 C CA . THR A 1 256 ? -26.851 10.280 31.773 1.00 42.00 256 THR A CA 1
ATOM 2022 C C . THR A 1 256 ? -27.816 11.424 31.513 1.00 42.00 256 THR A C 1
ATOM 2024 O O . THR A 1 256 ? -27.429 12.586 31.414 1.00 42.00 256 THR A O 1
ATOM 2027 N N . THR A 1 257 ? -29.083 11.076 31.305 1.00 37.78 257 THR A N 1
ATOM 2028 C CA . THR A 1 257 ? -30.171 12.036 31.379 1.00 37.78 257 THR A CA 1
ATOM 2029 C C . THR A 1 257 ? -30.107 12.546 32.804 1.00 37.78 257 THR A C 1
ATOM 2031 O O . THR A 1 257 ? -30.451 11.829 33.742 1.00 37.78 257 THR A O 1
ATOM 2034 N N . SER A 1 258 ? -29.570 13.748 32.986 1.00 35.19 258 SER A N 1
ATOM 2035 C CA . SER A 1 258 ? -29.781 14.518 34.197 1.00 35.19 258 SER A CA 1
ATOM 2036 C C . SER A 1 258 ? -31.286 14.698 34.301 1.00 35.19 258 SER A C 1
ATOM 2038 O O . SER A 1 258 ? -31.850 15.604 33.692 1.00 35.19 258 SER A O 1
ATOM 2040 N N . THR A 1 259 ? -31.951 13.780 34.998 1.00 32.25 259 THR A N 1
ATOM 2041 C CA . THR A 1 259 ? -33.332 13.938 35.422 1.00 32.25 259 THR A CA 1
ATOM 2042 C C . THR A 1 259 ? -33.332 15.137 36.355 1.00 32.25 259 THR A C 1
ATOM 2044 O O . THR A 1 259 ? -33.096 15.022 37.556 1.00 32.25 259 THR A O 1
ATOM 2047 N N . SER A 1 260 ? -33.520 16.323 35.787 1.00 35.66 260 SER A N 1
ATOM 2048 C CA . SER A 1 260 ? -34.003 17.473 36.519 1.00 35.66 260 SER A CA 1
ATOM 2049 C C . SER A 1 260 ? -35.373 17.077 37.047 1.00 35.66 260 SER A C 1
ATOM 2051 O O . SER A 1 260 ? -36.357 17.002 36.316 1.00 35.66 260 SER A O 1
ATOM 2053 N N . THR A 1 261 ? -35.414 16.754 38.335 1.00 31.03 261 THR A N 1
ATOM 2054 C CA . THR A 1 261 ? -36.645 16.596 39.096 1.00 31.03 261 THR A CA 1
ATOM 2055 C C . THR A 1 261 ? -37.392 17.928 39.066 1.00 31.03 261 THR A C 1
ATOM 2057 O O . THR A 1 261 ? -37.170 18.796 39.906 1.00 31.03 261 THR A O 1
ATOM 2060 N N . SER A 1 262 ? -38.263 18.118 38.079 1.00 32.28 262 SER A N 1
ATOM 2061 C CA . SER A 1 262 ? -39.303 19.139 38.100 1.00 32.28 262 SER A CA 1
ATOM 2062 C C . SER A 1 262 ? -40.613 18.481 38.516 1.00 32.28 262 SER A C 1
ATOM 2064 O O . SER A 1 262 ? -41.343 17.867 37.742 1.00 32.28 262 SER A O 1
ATOM 2066 N N . THR A 1 263 ? -40.905 18.613 39.803 1.00 28.06 263 THR A N 1
ATOM 2067 C CA . THR A 1 263 ? -42.222 18.378 40.381 1.00 28.06 263 THR A CA 1
ATOM 2068 C C . THR A 1 263 ? -43.213 19.378 39.782 1.00 28.06 263 THR A C 1
ATOM 2070 O O . THR A 1 263 ? -43.042 20.580 39.970 1.00 28.06 263 THR A O 1
ATOM 2073 N N . SER A 1 264 ? -44.259 18.919 39.090 1.00 27.59 264 SER A N 1
ATOM 2074 C CA . SER A 1 264 ? -45.631 19.448 39.244 1.00 27.59 264 SER A CA 1
ATOM 2075 C C . SER A 1 264 ? -46.661 18.740 38.351 1.00 27.59 264 SER A C 1
ATOM 2077 O O . SER A 1 264 ? -46.636 18.812 37.131 1.00 27.59 264 SER A O 1
ATOM 2079 N N . THR A 1 265 ? -47.594 18.094 39.050 1.00 25.97 265 THR A N 1
ATOM 2080 C CA . THR A 1 265 ? -49.054 18.220 38.919 1.00 25.97 265 THR A CA 1
ATOM 2081 C C . THR A 1 265 ? -49.756 17.797 37.619 1.00 25.97 265 THR A C 1
ATOM 2083 O O . THR A 1 265 ? -49.691 18.420 36.567 1.00 25.97 265 THR A O 1
ATOM 2086 N N . SER A 1 266 ? -50.572 16.762 37.806 1.00 26.73 266 SER A N 1
ATOM 2087 C CA . SER A 1 266 ? -51.645 16.231 36.968 1.00 26.73 266 SER A CA 1
ATOM 2088 C C . SER A 1 266 ? -52.565 17.259 36.300 1.00 26.73 266 SER A C 1
ATOM 2090 O O . SER A 1 266 ? -53.109 18.136 36.969 1.00 26.73 266 SER A O 1
ATOM 2092 N N . SER A 1 267 ? -52.925 16.994 35.041 1.00 26.66 267 SER A N 1
ATOM 2093 C CA . SER A 1 267 ? -54.314 17.121 34.578 1.00 26.66 267 SER A CA 1
ATOM 2094 C C . SER A 1 267 ? -54.602 16.157 33.419 1.00 26.66 267 SER A C 1
ATOM 2096 O O . SER A 1 267 ? -53.820 15.993 32.488 1.00 26.66 267 SER A O 1
ATOM 2098 N N . SER A 1 268 ? -55.728 15.464 33.542 1.00 25.70 268 SER A N 1
ATOM 2099 C CA . SER A 1 268 ? -56.334 14.542 32.583 1.00 25.70 268 SER A CA 1
ATOM 2100 C C . SER A 1 268 ? -57.090 15.293 31.488 1.00 25.70 268 SER A C 1
ATOM 2102 O O . SER A 1 268 ? -57.807 16.226 31.836 1.00 25.70 268 SER A O 1
ATOM 2104 N N . THR A 1 269 ? -57.074 14.827 30.231 1.00 24.80 269 THR A N 1
ATOM 2105 C CA . THR A 1 269 ? -58.256 14.807 29.334 1.00 24.80 269 THR A CA 1
ATOM 2106 C C . THR A 1 269 ? -58.050 13.808 28.185 1.00 24.80 269 THR A C 1
ATOM 2108 O O . THR A 1 269 ? -56.948 13.557 27.713 1.00 24.80 269 THR A O 1
ATOM 2111 N N . THR A 1 270 ? -59.168 13.205 27.807 1.00 23.88 270 THR A N 1
ATOM 2112 C CA . THR A 1 270 ? -59.424 11.998 27.029 1.00 23.88 270 THR A CA 1
ATOM 2113 C C . THR A 1 270 ? -59.433 12.203 25.503 1.00 23.88 270 THR A C 1
ATOM 2115 O O . THR A 1 270 ? -59.916 13.219 25.013 1.00 23.88 270 THR A O 1
ATOM 2118 N N . SER A 1 271 ? -59.122 11.117 24.777 1.00 24.62 271 SER A N 1
ATOM 2119 C CA . SER A 1 271 ? -59.920 10.521 23.678 1.00 24.62 271 SER A CA 1
ATOM 2120 C C . SER A 1 271 ? -59.380 10.482 22.229 1.00 24.62 271 SER A C 1
ATOM 2122 O O . SER A 1 271 ? -58.970 11.481 21.652 1.00 24.62 271 SER A O 1
ATOM 2124 N N . ARG A 1 272 ? -59.607 9.282 21.654 1.00 25.48 272 ARG A N 1
ATOM 2125 C CA . ARG A 1 272 ? -59.956 8.890 20.268 1.00 25.48 272 ARG A CA 1
ATOM 2126 C C . ARG A 1 272 ? -58.894 8.310 19.316 1.00 25.48 272 ARG A C 1
ATOM 2128 O O . ARG A 1 272 ? -57.750 8.723 19.236 1.00 25.48 272 ARG A O 1
ATOM 2135 N N . THR A 1 273 ? -59.379 7.291 18.606 1.00 24.05 273 THR A N 1
ATOM 2136 C CA . THR A 1 273 ? -58.733 6.212 17.850 1.00 24.05 273 THR A CA 1
ATOM 2137 C C . THR A 1 273 ? -58.924 6.378 16.324 1.00 24.05 273 THR A C 1
ATOM 2139 O O . THR A 1 273 ? -60.051 6.645 15.921 1.00 24.05 273 THR A O 1
ATOM 2142 N N . VAL A 1 274 ? -57.870 6.048 15.534 1.00 25.58 274 VAL A N 1
ATOM 2143 C CA . VAL A 1 274 ? -57.839 5.250 14.251 1.00 25.58 274 VAL A CA 1
ATOM 2144 C C . VAL A 1 274 ? -58.410 5.909 12.952 1.00 25.58 274 VAL A C 1
ATOM 2146 O O . VAL A 1 274 ? -59.300 6.738 13.104 1.00 25.58 274 VAL A O 1
ATOM 2149 N N . PRO A 1 275 ? -58.011 5.567 11.676 1.00 34.97 275 PRO A N 1
ATOM 2150 C CA . PRO A 1 275 ? -57.087 4.529 11.130 1.00 34.97 275 PRO A CA 1
ATOM 2151 C C . PRO A 1 275 ? -56.035 4.934 10.047 1.00 34.97 275 PRO A C 1
ATOM 2153 O O . PRO A 1 275 ? -56.053 6.013 9.467 1.00 34.97 275 PRO A O 1
ATOM 2156 N N . LYS A 1 276 ? -55.190 3.926 9.739 1.00 26.56 276 LYS A N 1
ATOM 2157 C CA . LYS A 1 276 ? -54.328 3.628 8.563 1.00 26.56 276 LYS A CA 1
ATOM 2158 C C . LYS A 1 276 ? -54.786 4.111 7.172 1.00 26.56 276 LYS A C 1
ATOM 2160 O O . LYS A 1 276 ? -55.954 3.962 6.827 1.00 26.56 276 LYS A O 1
ATOM 2165 N N . VAL A 1 277 ? -53.797 4.387 6.307 1.00 25.42 277 VAL A N 1
ATOM 2166 C CA . VAL A 1 277 ? -53.869 4.193 4.842 1.00 25.42 277 VAL A CA 1
ATOM 2167 C C . VAL A 1 277 ? -52.560 3.565 4.327 1.00 25.42 277 VAL A C 1
ATOM 2169 O O . VAL A 1 277 ? -51.480 4.093 4.568 1.00 25.42 277 VAL A O 1
ATOM 2172 N N . ASN A 1 278 ? -52.684 2.430 3.629 1.00 23.19 278 ASN A N 1
ATOM 2173 C CA . ASN A 1 278 ? -51.675 1.812 2.758 1.00 23.19 278 ASN A CA 1
ATOM 2174 C C . ASN A 1 278 ? -51.924 2.283 1.318 1.00 23.19 278 ASN A C 1
ATOM 2176 O O . ASN A 1 278 ? -53.084 2.295 0.913 1.00 23.19 278 ASN A O 1
ATOM 2180 N N . LEU A 1 279 ? -50.875 2.514 0.519 1.00 27.17 279 LEU A N 1
ATOM 2181 C CA . LEU A 1 279 ? -50.952 2.431 -0.947 1.00 27.17 279 LEU A CA 1
ATOM 2182 C C . LEU A 1 279 ? -49.614 1.975 -1.567 1.00 27.17 279 LEU A C 1
ATOM 2184 O O . LEU A 1 279 ? -48.620 2.689 -1.578 1.00 27.17 279 LEU A O 1
ATOM 2188 N N . THR A 1 280 ? -49.651 0.713 -1.995 1.00 25.56 280 THR A N 1
ATOM 2189 C CA . THR A 1 280 ? -49.107 0.049 -3.198 1.00 25.56 280 THR A CA 1
ATOM 2190 C C . THR A 1 280 ? -48.026 0.686 -4.092 1.00 25.56 280 THR A C 1
ATOM 2192 O O . THR A 1 280 ? -48.152 1.800 -4.589 1.00 25.56 280 THR A O 1
ATOM 2195 N N . LYS A 1 281 ? -47.059 -0.192 -4.412 1.00 26.94 281 LYS A N 1
ATOM 2196 C CA . LYS A 1 281 ? -46.104 -0.257 -5.541 1.00 26.94 281 LYS A CA 1
ATOM 2197 C C . LYS A 1 281 ? -46.746 -0.052 -6.930 1.00 26.94 281 LYS A C 1
ATOM 2199 O O . LYS A 1 281 ? -47.903 -0.433 -7.114 1.00 26.94 281 LYS A O 1
ATOM 2204 N N . PRO A 1 282 ? -45.926 0.312 -7.932 1.00 25.53 282 PRO A N 1
ATOM 2205 C CA . PRO A 1 282 ? -45.954 -0.397 -9.210 1.00 25.53 282 PRO A CA 1
ATOM 2206 C C . PRO A 1 282 ? -44.569 -0.887 -9.669 1.00 25.53 282 PRO A C 1
ATOM 2208 O O . PRO A 1 282 ? -43.535 -0.271 -9.429 1.00 25.53 282 PRO A O 1
ATOM 2211 N N . THR A 1 283 ? -44.609 -2.046 -10.315 1.00 25.86 283 THR A N 1
ATOM 2212 C CA . THR A 1 283 ? -43.599 -2.714 -11.147 1.00 25.86 283 THR A CA 1
ATOM 2213 C C . THR A 1 283 ? -43.548 -2.112 -12.551 1.00 25.86 283 THR A C 1
ATOM 2215 O O . THR A 1 283 ? -44.618 -1.846 -13.092 1.00 25.86 283 THR A O 1
ATOM 2218 N N . ASP A 1 284 ? -42.367 -2.051 -13.176 1.00 25.77 284 ASP A N 1
ATOM 2219 C CA . ASP A 1 284 ? -42.215 -2.453 -14.584 1.00 25.77 284 ASP A CA 1
ATOM 2220 C C . ASP A 1 284 ? -40.769 -2.872 -14.917 1.00 25.77 284 ASP A C 1
ATOM 2222 O O . ASP A 1 284 ? -39.811 -2.348 -14.351 1.00 25.77 284 ASP A O 1
ATOM 2226 N N . ASN A 1 285 ? -40.665 -3.861 -15.803 1.00 23.83 285 ASN A N 1
ATOM 2227 C CA . ASN A 1 285 ? -39.474 -4.530 -16.322 1.00 23.83 285 ASN A CA 1
ATOM 2228 C C . ASN A 1 285 ? -39.020 -3.889 -17.643 1.00 23.83 285 ASN A C 1
ATOM 2230 O O . ASN A 1 285 ? -39.872 -3.484 -18.426 1.00 23.83 285 ASN A O 1
ATOM 2234 N N . THR A 1 286 ? -37.714 -3.922 -17.947 1.00 27.95 286 THR A N 1
ATOM 2235 C CA . THR A 1 286 ? -37.101 -4.272 -19.264 1.00 27.95 286 THR A CA 1
ATOM 2236 C C . THR A 1 286 ? -35.567 -4.140 -19.146 1.00 27.95 286 THR A C 1
ATOM 2238 O O . THR A 1 286 ? -35.073 -3.109 -18.707 1.00 27.95 286 THR A O 1
ATOM 2241 N N . GLU A 1 287 ? -34.833 -5.265 -19.142 1.00 29.03 287 GLU A N 1
ATOM 2242 C CA . GLU A 1 287 ? -34.018 -5.815 -20.261 1.00 29.03 287 GLU A CA 1
ATOM 2243 C C . GLU A 1 287 ? -32.690 -5.040 -20.452 1.00 29.03 287 GLU A C 1
ATOM 2245 O O . GLU A 1 287 ? -32.682 -3.946 -20.996 1.00 29.03 287 GLU A O 1
ATOM 2250 N N . LYS A 1 288 ? -31.618 -5.372 -19.713 1.00 26.91 288 LYS A N 1
ATOM 2251 C CA . LYS A 1 288 ? -30.547 -6.363 -19.996 1.00 26.91 288 LYS A CA 1
ATOM 2252 C C . LYS A 1 288 ? -29.827 -6.168 -21.340 1.00 26.91 288 LYS A C 1
ATOM 2254 O O . LYS A 1 288 ? -30.222 -6.764 -22.330 1.00 26.91 288 LYS A O 1
ATOM 2259 N N . ASP A 1 289 ? -28.702 -5.452 -21.282 1.00 28.75 289 ASP A N 1
ATOM 2260 C CA . ASP A 1 289 ? -27.548 -5.651 -22.162 1.00 28.75 289 ASP A CA 1
ATOM 2261 C C . ASP A 1 289 ? -26.383 -6.163 -21.299 1.00 28.75 289 ASP A C 1
ATOM 2263 O O . ASP A 1 289 ? -25.987 -5.531 -20.316 1.00 28.75 289 ASP A O 1
ATOM 2267 N N . ASP A 1 290 ? -25.899 -7.358 -21.635 1.00 30.27 290 ASP A N 1
ATOM 2268 C CA . ASP A 1 290 ? -24.878 -8.106 -20.906 1.00 30.27 290 ASP A CA 1
ATOM 2269 C C . ASP A 1 290 ? -23.476 -7.499 -21.115 1.00 30.27 290 ASP A C 1
ATOM 2271 O O . ASP A 1 290 ? -22.893 -7.588 -22.196 1.00 30.27 290 ASP A O 1
ATOM 2275 N N . ILE A 1 291 ? -22.893 -6.946 -20.048 1.00 29.42 291 ILE A N 1
ATOM 2276 C CA . ILE A 1 291 ? -21.445 -6.741 -19.906 1.00 29.42 291 ILE A CA 1
ATOM 2277 C C . ILE A 1 291 ? -21.035 -7.358 -18.565 1.00 29.42 291 ILE A C 1
ATOM 2279 O O . ILE A 1 291 ? -21.632 -7.062 -17.536 1.00 29.42 291 ILE A O 1
ATOM 2283 N N . LEU A 1 292 ? -20.042 -8.250 -18.626 1.00 26.31 292 LEU A N 1
ATOM 2284 C CA . LEU A 1 292 ? -19.444 -9.049 -17.548 1.00 26.31 292 LEU A CA 1
ATOM 2285 C C . LEU A 1 292 ? -19.454 -8.369 -16.165 1.00 26.31 292 LEU A C 1
ATOM 2287 O O . LEU A 1 292 ? -18.569 -7.586 -15.827 1.00 26.31 292 LEU A O 1
ATOM 2291 N N . ASP A 1 293 ? -20.443 -8.745 -15.358 1.00 26.98 293 ASP A N 1
ATOM 2292 C CA . ASP A 1 293 ? -20.607 -8.349 -13.962 1.00 26.98 293 ASP A CA 1
ATOM 2293 C C . ASP A 1 293 ? -19.856 -9.339 -13.056 1.00 26.98 293 ASP A C 1
ATOM 2295 O O . ASP A 1 293 ? -20.407 -10.323 -12.558 1.00 26.98 293 ASP A O 1
ATOM 2299 N N . LEU A 1 294 ? -18.553 -9.115 -12.872 1.00 29.55 294 LEU A N 1
ATOM 2300 C CA . LEU A 1 294 ? -17.785 -9.742 -11.795 1.00 29.55 294 LEU A CA 1
ATOM 2301 C C . LEU A 1 294 ? -17.905 -8.877 -10.534 1.00 29.55 294 LEU A C 1
ATOM 2303 O O . LEU A 1 294 ? -16.958 -8.188 -10.168 1.00 29.55 294 LEU A O 1
ATOM 2307 N N . ALA A 1 295 ? -19.090 -8.917 -9.912 1.00 32.38 295 ALA A N 1
ATOM 2308 C CA . ALA A 1 295 ? -19.355 -8.845 -8.464 1.00 32.38 295 ALA A CA 1
ATOM 2309 C C . ALA A 1 295 ? -20.642 -8.070 -8.111 1.00 32.38 295 ALA A C 1
ATOM 2311 O O . ALA A 1 295 ? -20.618 -7.141 -7.300 1.00 32.38 295 ALA A O 1
ATOM 2312 N N . SER A 1 296 ? -21.806 -8.522 -8.587 1.00 25.78 296 SER A N 1
ATOM 2313 C CA . SER A 1 296 ? -23.060 -8.236 -7.884 1.00 25.78 296 SER A CA 1
ATOM 2314 C C . SER A 1 296 ? -23.164 -9.138 -6.645 1.00 25.78 296 SER A C 1
ATOM 2316 O O . SER A 1 296 ? -23.483 -10.323 -6.749 1.00 25.78 296 SER A O 1
ATOM 2318 N N . THR A 1 297 ? -22.918 -8.601 -5.451 1.00 31.75 297 THR A N 1
ATOM 2319 C CA . THR A 1 297 ? -23.426 -9.211 -4.209 1.00 31.75 297 THR A CA 1
ATOM 2320 C C . THR A 1 297 ? -24.423 -8.264 -3.564 1.00 31.75 297 THR A C 1
ATOM 2322 O O . THR A 1 297 ? -24.116 -7.510 -2.645 1.00 31.75 297 THR A O 1
ATOM 2325 N N . SER A 1 298 ? -25.644 -8.277 -4.098 1.00 33.28 298 SER A N 1
ATOM 2326 C CA . SER A 1 298 ? -26.818 -7.816 -3.365 1.00 33.28 298 SER A CA 1
ATOM 2327 C C . SER A 1 298 ? -27.165 -8.853 -2.295 1.00 33.28 298 SER A C 1
ATOM 2329 O O . SER A 1 298 ? -27.257 -10.041 -2.597 1.00 33.28 298 SER A O 1
ATOM 2331 N N . ASP A 1 299 ? -27.383 -8.368 -1.076 1.00 32.06 299 ASP A N 1
ATOM 2332 C CA . ASP A 1 299 ? -27.972 -9.074 0.065 1.00 32.06 299 ASP A CA 1
ATOM 2333 C C . ASP A 1 299 ? -27.144 -10.216 0.680 1.00 32.06 299 ASP A C 1
ATOM 2335 O O . ASP A 1 299 ? -27.493 -11.392 0.613 1.00 32.06 299 ASP A O 1
ATOM 2339 N N . VAL A 1 300 ? -26.081 -9.846 1.400 1.00 37.00 300 VAL A N 1
ATOM 2340 C CA . VAL A 1 300 ? -25.502 -10.693 2.453 1.00 37.00 300 VAL A CA 1
ATOM 2341 C C . VAL A 1 300 ? -25.619 -9.935 3.774 1.00 37.00 300 VAL A C 1
ATOM 2343 O O . VAL A 1 300 ? -25.068 -8.842 3.913 1.00 37.00 300 VAL A O 1
ATOM 2346 N N . GLU A 1 301 ? -26.362 -10.491 4.739 1.00 35.66 301 GLU A N 1
ATOM 2347 C CA . GLU A 1 301 ? -26.357 -9.999 6.121 1.00 35.66 301 GLU A CA 1
ATOM 2348 C C . GLU A 1 301 ? -24.904 -9.923 6.613 1.00 35.66 301 GLU A C 1
ATOM 2350 O O . GLU A 1 301 ? -24.187 -10.924 6.601 1.00 35.66 301 GLU A O 1
ATOM 2355 N N . ALA A 1 302 ? -24.470 -8.739 7.052 1.00 42.62 302 ALA A N 1
ATOM 2356 C CA . ALA A 1 302 ? -23.105 -8.434 7.483 1.00 42.62 302 ALA A CA 1
ATOM 2357 C C . ALA A 1 302 ? -22.738 -9.080 8.839 1.00 42.62 302 ALA A C 1
ATOM 2359 O O . ALA A 1 302 ? -22.350 -8.396 9.781 1.00 42.62 302 ALA A O 1
ATOM 2360 N N . LYS A 1 303 ? -22.893 -10.404 8.962 1.00 41.56 303 LYS A N 1
ATOM 2361 C CA . LYS A 1 303 ? -22.540 -11.186 10.160 1.00 41.56 303 LYS A CA 1
ATOM 2362 C C . LYS A 1 303 ? -21.279 -12.035 9.980 1.00 41.56 303 LYS A C 1
ATOM 2364 O O . LYS A 1 303 ? -20.799 -12.611 10.952 1.00 41.56 303 LYS A O 1
ATOM 2369 N N . SER A 1 304 ? -20.725 -12.107 8.771 1.00 47.69 304 SER A N 1
ATOM 2370 C CA . SER A 1 304 ? -19.510 -12.871 8.477 1.00 47.69 304 SER A CA 1
ATOM 2371 C C . SER A 1 304 ? -18.753 -12.286 7.288 1.00 47.69 304 SER A C 1
ATOM 2373 O O . SER A 1 304 ? -19.369 -11.857 6.313 1.00 47.69 304 SER A O 1
ATOM 2375 N N . PHE A 1 305 ? -17.422 -12.325 7.346 1.00 49.62 305 PHE A N 1
ATOM 2376 C CA . PHE A 1 305 ? -16.577 -12.088 6.178 1.00 49.62 305 PHE A CA 1
ATOM 2377 C C . PHE A 1 305 ? -16.815 -13.185 5.131 1.00 49.62 305 PHE A C 1
ATOM 2379 O O . PHE A 1 305 ? -16.732 -14.359 5.487 1.00 49.62 305 PHE A O 1
ATOM 2386 N N . PRO A 1 306 ? -17.057 -12.854 3.854 1.00 47.34 306 PRO A N 1
ATOM 2387 C CA . PRO A 1 306 ? -16.919 -13.829 2.781 1.00 47.34 306 PRO A CA 1
ATOM 2388 C C . PRO A 1 306 ? -15.434 -14.190 2.615 1.00 47.34 306 PRO A C 1
ATOM 2390 O O . PRO A 1 306 ? -14.587 -13.294 2.593 1.00 47.34 306 PRO A O 1
ATOM 2393 N N . ASP A 1 307 ? -15.115 -15.474 2.439 1.00 39.03 307 ASP A N 1
ATOM 2394 C CA . ASP A 1 307 ? -13.739 -16.001 2.315 1.00 39.03 307 ASP A CA 1
ATOM 2395 C C . ASP A 1 307 ? -12.978 -15.547 1.048 1.00 39.03 307 ASP A C 1
ATOM 2397 O O . ASP A 1 307 ? -11.929 -16.085 0.727 1.00 39.03 307 ASP A O 1
ATOM 2401 N N . TRP A 1 308 ? -13.485 -14.577 0.286 1.00 37.84 308 TRP A N 1
ATOM 2402 C CA . TRP A 1 308 ? -12.933 -14.191 -1.021 1.00 37.84 308 TRP A CA 1
ATOM 2403 C C . TRP A 1 308 ? -12.779 -12.680 -1.231 1.00 37.84 308 TRP A C 1
ATOM 2405 O O . TRP A 1 308 ? -12.305 -12.261 -2.284 1.00 37.84 308 TRP A O 1
ATOM 2415 N N . VAL A 1 309 ? -13.151 -11.834 -0.263 1.00 38.03 309 VAL A N 1
ATOM 2416 C CA . VAL A 1 309 ? -13.102 -10.375 -0.459 1.00 38.03 309 VAL A CA 1
ATOM 2417 C C . VAL A 1 309 ? -11.792 -9.802 0.080 1.00 38.03 309 VAL A C 1
ATOM 2419 O O . VAL A 1 309 ? -11.721 -9.314 1.206 1.00 38.03 309 VAL A O 1
ATOM 2422 N N . LEU A 1 310 ? -10.759 -9.850 -0.759 1.00 43.66 310 LEU A N 1
ATOM 2423 C CA . LEU A 1 310 ? -9.619 -8.933 -0.737 1.00 43.66 310 LEU A CA 1
ATOM 2424 C C . LEU A 1 310 ? -9.350 -8.528 -2.186 1.00 43.66 310 LEU A C 1
ATOM 2426 O O . LEU A 1 310 ? -9.030 -9.368 -3.023 1.00 43.66 310 LEU A O 1
ATOM 2430 N N . VAL A 1 311 ? -9.537 -7.244 -2.492 1.00 46.62 311 VAL A N 1
ATOM 2431 C CA . VAL A 1 311 ? -9.246 -6.708 -3.822 1.00 46.62 311 VAL A CA 1
ATOM 2432 C C . VAL A 1 311 ? -7.805 -6.221 -3.801 1.00 46.62 311 VAL A C 1
ATOM 2434 O O . VAL A 1 311 ? -7.478 -5.272 -3.087 1.00 46.62 311 VAL A O 1
ATOM 2437 N N . VAL A 1 312 ? -6.940 -6.893 -4.555 1.00 40.75 312 VAL A N 1
ATOM 2438 C CA . VAL A 1 312 ? -5.584 -6.408 -4.806 1.00 40.75 312 VAL A CA 1
ATOM 2439 C C . VAL A 1 312 ? -5.620 -5.462 -6.000 1.00 40.75 312 VAL A C 1
ATOM 2441 O O . VAL A 1 312 ? -6.172 -5.793 -7.050 1.00 40.75 312 VAL A O 1
ATOM 2444 N N . CYS A 1 313 ? -5.023 -4.282 -5.843 1.00 39.62 313 CYS A N 1
ATOM 2445 C CA . CYS A 1 313 ? -4.697 -3.419 -6.970 1.00 39.62 313 CYS A CA 1
ATOM 2446 C C . CYS A 1 313 ? -3.500 -4.018 -7.713 1.00 39.62 313 CYS A C 1
ATOM 2448 O O . CYS A 1 313 ? -2.351 -3.749 -7.370 1.00 39.62 313 CYS A O 1
ATOM 2450 N N . SER A 1 314 ? -3.744 -4.811 -8.751 1.00 32.16 314 SER A N 1
ATOM 2451 C CA . SER A 1 314 ? -2.742 -4.994 -9.800 1.00 32.16 314 SER A CA 1
ATOM 2452 C C . SER A 1 314 ? -3.049 -4.006 -10.911 1.00 32.16 314 SER A C 1
ATOM 2454 O O . SER A 1 314 ? -3.936 -4.248 -11.727 1.00 32.16 314 SER A O 1
ATOM 2456 N N . PHE A 1 315 ? -2.318 -2.894 -10.959 1.00 39.00 315 PHE A N 1
ATOM 2457 C CA . PHE A 1 315 ? -2.206 -2.151 -12.203 1.00 39.00 315 PHE A CA 1
ATOM 2458 C C . PHE A 1 315 ? -0.943 -2.575 -12.935 1.00 39.00 315 PHE A C 1
ATOM 2460 O O . PHE A 1 315 ? 0.174 -2.202 -12.584 1.00 39.00 315 PHE A O 1
ATOM 2467 N N . VAL A 1 316 ? -1.155 -3.271 -14.046 1.00 28.39 316 VAL A N 1
ATOM 2468 C CA . VAL A 1 316 ? -0.327 -3.047 -15.223 1.00 28.39 316 VAL A CA 1
ATOM 2469 C C . VAL A 1 316 ? -0.721 -1.660 -15.724 1.00 28.39 316 VAL A C 1
ATOM 2471 O O . VAL A 1 316 ? -1.785 -1.494 -16.322 1.00 28.39 316 VAL A O 1
ATOM 2474 N N . VAL A 1 317 ? 0.097 -0.638 -15.467 1.00 27.41 317 VAL A N 1
ATOM 2475 C CA . VAL A 1 317 ? 0.017 0.569 -16.293 1.00 27.41 317 VAL A CA 1
ATOM 2476 C C . VAL A 1 317 ? 0.530 0.154 -17.665 1.00 27.41 317 VAL A C 1
ATOM 2478 O O . VAL A 1 317 ? 1.726 0.137 -17.935 1.00 27.41 317 VAL A O 1
ATOM 2481 N N . THR A 1 318 ? -0.395 -0.238 -18.537 1.00 27.55 318 THR A N 1
ATOM 2482 C CA . THR A 1 318 ? -0.150 -0.385 -19.967 1.00 27.55 318 THR A CA 1
ATOM 2483 C C . THR A 1 318 ? 0.089 0.998 -20.563 1.00 27.55 318 THR A C 1
ATOM 2485 O O . THR A 1 318 ? -0.797 1.591 -21.174 1.00 27.55 318 THR A O 1
ATOM 2488 N N . LEU A 1 319 ? 1.303 1.513 -20.421 1.00 32.81 319 LEU A N 1
ATOM 2489 C CA . LEU A 1 319 ? 1.857 2.455 -21.383 1.00 32.81 319 LEU A CA 1
ATOM 2490 C C . LEU A 1 319 ? 2.503 1.612 -22.487 1.00 32.81 319 LEU A C 1
ATOM 2492 O O . LEU A 1 319 ? 3.669 1.256 -22.358 1.00 32.81 319 LEU A O 1
ATOM 2496 N N . ASN A 1 320 ? 1.700 1.219 -23.500 1.00 30.47 320 ASN A N 1
ATOM 2497 C CA . ASN A 1 320 ? 2.087 1.157 -24.933 1.00 30.47 320 ASN A CA 1
ATOM 2498 C C . ASN A 1 320 ? 1.234 0.301 -25.909 1.00 30.47 320 ASN A C 1
ATOM 2500 O O . ASN A 1 320 ? 1.679 0.113 -27.037 1.00 30.47 320 ASN A O 1
ATOM 2504 N N . VAL A 1 321 ? 0.016 -0.185 -25.607 1.00 26.77 321 VAL A N 1
ATOM 2505 C CA . VAL A 1 321 ? -0.731 -1.004 -26.618 1.00 26.77 321 VAL A CA 1
ATOM 2506 C C . VAL A 1 321 ? -2.196 -0.603 -26.872 1.00 26.77 321 VAL A C 1
ATOM 2508 O O . VAL A 1 321 ? -2.934 -1.330 -27.523 1.00 26.77 321 VAL A O 1
ATOM 2511 N N . LEU A 1 322 ? -2.649 0.585 -26.461 1.00 25.30 322 LEU A N 1
ATOM 2512 C CA . LEU A 1 322 ? -4.049 1.007 -26.679 1.00 25.30 322 LEU A CA 1
ATOM 2513 C C . LEU A 1 322 ? -4.222 2.335 -27.435 1.00 25.30 322 LEU A C 1
ATOM 2515 O O . LEU A 1 322 ? -5.187 3.052 -27.206 1.00 25.30 322 LEU A O 1
ATOM 2519 N N . SER A 1 323 ? -3.338 2.644 -28.395 1.00 25.69 323 SER A N 1
ATOM 2520 C CA . SER A 1 323 ? -3.606 3.705 -29.390 1.00 25.69 323 SER A CA 1
ATOM 2521 C C . SER A 1 323 ? -4.197 3.198 -30.718 1.00 25.69 323 SER A C 1
ATOM 2523 O O . SER A 1 323 ? -4.383 3.991 -31.639 1.00 25.69 323 SER A O 1
ATOM 2525 N N . HIS A 1 324 ? -4.551 1.910 -30.830 1.00 27.19 324 HIS A N 1
ATOM 2526 C CA . HIS A 1 324 ? -5.126 1.346 -32.064 1.00 27.19 324 HIS A CA 1
ATOM 2527 C C . HIS A 1 324 ? -6.473 0.625 -31.931 1.00 27.19 324 HIS A C 1
ATOM 2529 O O . HIS A 1 324 ? -6.893 -0.044 -32.871 1.00 27.19 324 HIS A O 1
ATOM 2535 N N . ILE A 1 325 ? -7.199 0.806 -30.826 1.00 30.20 325 ILE A N 1
ATOM 2536 C CA . ILE A 1 325 ? -8.603 0.377 -30.735 1.00 30.20 325 ILE A CA 1
ATOM 2537 C C . ILE A 1 325 ? -9.418 1.464 -30.028 1.00 30.20 325 ILE A C 1
ATOM 2539 O O . ILE A 1 325 ? -9.754 1.333 -28.856 1.00 30.20 325 ILE A O 1
ATOM 2543 N N . LEU A 1 326 ? -9.684 2.549 -30.755 1.00 27.00 326 LEU A N 1
ATOM 2544 C CA . LEU A 1 326 ? -10.852 3.429 -30.640 1.00 27.00 326 LEU A CA 1
ATOM 2545 C C . LEU A 1 326 ? -11.122 4.025 -32.026 1.00 27.00 326 LEU A C 1
ATOM 2547 O O . LEU A 1 326 ? -10.136 4.438 -32.679 1.00 27.00 326 LEU A O 1
#

Sequence (326 aa):
PGSEISEVEGRGNINNVSLDMDFNSSSPQKETLAVKKWMKDFPFVLSATLNGGSISALYPYDYPPEGKYSTDDDDVFNELALTYAKEHMDMRNPDSCSDLDQYESGFVKTGGSYRPIKGSMMDFNYITHGCMEISFQISCHKFPFSSDLPDLWDDNKEPLLAFLGAVRMGVRGLVTDEEGNPVPNAKITIGGRESTVFRSTSRGEFWRLLRDNNYMLQVDAKGFSTKQQYITVTNPTSDDEWPNTFNVTLYRPNTTTSTSTSTSTSSSTTSRTVPKVNLTKPTDNTEKDDILDLASTSDVEAKSFPDWVLVVCSFVVTLNVLSHIL

Radius of gyration: 25.83 Å; chains: 1; bounding box: 88×43×72 Å

Organism: NCBI:txid1464854

pLDDT: mean 75.75, std 26.09, range [23.19, 98.19]

Foldseek 3Di:
DADDLDDDDQCADPVRHRQQQQQPPPDGDPVNVVVVVVLVVDQAAEEEAEAANDFAKAFDDLADDVPDRAALCNVLLQVLRCLLQVQFPQSVPQCNQPPPRPPDPHRYYHNNVVPRHHNGPQCCSCQPAVHTYMYGHQYNDRDHDPVCVVVSCVRRVVSVVSSVLLQQAAEKEAEAEPVRAGAWQWWKDKPSRRSHTHTAHVLRIDDHHDDFDKIWIWTGDPQWDIDIDIDGWDGDPDSVDGTHYDYHYTYGPDPPPPPPPDDDDDDDDDDDDDDDDDDDDDDDDDDDDDDDDPDPDDDDDSPDDDPPDHDYHDDPPPPPDPPPDD